Protein AF-A0A3C1C275-F1 (afdb_monomer)

Structure (mmCIF, N/CA/C/O backbone):
data_AF-A0A3C1C275-F1
#
_entry.id   AF-A0A3C1C275-F1
#
loop_
_atom_site.group_PDB
_atom_site.id
_atom_site.type_symbol
_atom_site.label_atom_id
_atom_site.label_alt_id
_atom_site.label_comp_id
_atom_site.label_asym_id
_atom_site.label_entity_id
_atom_site.label_seq_id
_atom_site.pdbx_PDB_ins_code
_atom_site.Cartn_x
_atom_site.Cartn_y
_atom_site.Cartn_z
_atom_site.occupancy
_atom_site.B_iso_or_equiv
_atom_site.auth_seq_id
_atom_site.auth_comp_id
_atom_site.auth_asym_id
_atom_site.auth_atom_id
_atom_site.pdbx_PDB_model_num
ATOM 1 N N . GLU A 1 1 ? -13.618 -13.816 2.530 1.00 83.88 1 GLU A N 1
ATOM 2 C CA . GLU A 1 1 ? -13.354 -12.447 3.017 1.00 83.88 1 GLU A CA 1
ATOM 3 C C . GLU A 1 1 ? -14.632 -11.767 3.497 1.00 83.88 1 GLU A C 1
ATOM 5 O O . GLU A 1 1 ? -14.676 -11.385 4.658 1.00 83.88 1 GLU A O 1
ATOM 10 N N . GLU A 1 2 ? -15.694 -11.748 2.685 1.00 93.25 2 GLU A N 1
ATOM 11 C CA . GLU A 1 2 ? -17.010 -11.159 3.012 1.00 93.25 2 GLU A CA 1
ATOM 12 C C . GLU A 1 2 ? -17.553 -11.465 4.418 1.00 93.25 2 GLU A C 1
ATOM 14 O O . GLU A 1 2 ? -17.943 -10.551 5.140 1.00 93.25 2 GLU A O 1
ATOM 19 N N . CYS A 1 3 ? -17.508 -12.724 4.878 1.00 96.50 3 CYS A N 1
ATOM 20 C CA . CYS A 1 3 ? -17.967 -13.067 6.232 1.00 96.50 3 CYS A CA 1
ATOM 21 C C . CYS A 1 3 ? -17.204 -12.309 7.333 1.00 96.50 3 CYS A C 1
ATOM 23 O O . CYS A 1 3 ? -17.775 -11.962 8.364 1.00 96.50 3 CYS A O 1
ATOM 25 N N . MET A 1 4 ? -15.911 -12.050 7.120 1.00 96.88 4 MET A N 1
ATOM 26 C CA . MET A 1 4 ? -15.081 -11.315 8.072 1.00 96.88 4 MET A CA 1
ATOM 27 C C . MET A 1 4 ? -15.393 -9.820 8.035 1.00 96.88 4 MET A C 1
ATOM 29 O O . MET A 1 4 ? -15.431 -9.201 9.093 1.00 96.88 4 MET A O 1
ATOM 33 N N . LEU A 1 5 ? -15.648 -9.252 6.849 1.00 96.69 5 LEU A N 1
ATOM 34 C CA . LEU A 1 5 ? -16.080 -7.857 6.704 1.00 96.69 5 LEU A CA 1
ATOM 35 C C . LEU A 1 5 ? -17.420 -7.623 7.406 1.00 96.69 5 LEU A C 1
ATOM 37 O O . LEU A 1 5 ? -17.531 -6.690 8.199 1.00 96.69 5 LEU A O 1
ATOM 41 N N . ALA A 1 6 ? -18.388 -8.519 7.200 1.00 97.62 6 ALA A N 1
ATOM 42 C CA . ALA A 1 6 ? -19.684 -8.467 7.868 1.00 97.62 6 ALA A CA 1
ATOM 43 C C . ALA A 1 6 ? -19.551 -8.561 9.399 1.00 97.62 6 ALA A C 1
ATOM 45 O O . ALA A 1 6 ? -20.153 -7.767 10.121 1.00 97.62 6 ALA A O 1
ATOM 46 N N . ALA A 1 7 ? -18.719 -9.478 9.909 1.00 97.94 7 ALA A N 1
ATOM 47 C CA . ALA A 1 7 ? -18.466 -9.603 11.347 1.00 97.94 7 ALA A CA 1
ATOM 48 C C . ALA A 1 7 ? -17.803 -8.343 11.933 1.00 97.94 7 ALA A C 1
ATOM 50 O O . ALA A 1 7 ? -18.244 -7.823 12.957 1.00 97.94 7 ALA A O 1
ATOM 51 N N . ASN A 1 8 ? -16.771 -7.825 11.263 1.00 98.19 8 ASN A N 1
ATOM 52 C CA . ASN A 1 8 ? -16.071 -6.599 11.645 1.00 98.19 8 ASN A CA 1
ATOM 53 C C . ASN A 1 8 ? -17.024 -5.390 11.698 1.00 98.19 8 ASN A C 1
ATOM 55 O O . ASN A 1 8 ? -17.013 -4.630 12.667 1.00 98.19 8 ASN A O 1
ATOM 59 N N . GLN A 1 9 ? -17.876 -5.233 10.681 1.00 98.00 9 GLN A N 1
ATOM 60 C CA . GLN A 1 9 ? -18.871 -4.163 10.616 1.00 98.00 9 GLN A CA 1
ATOM 61 C C . GLN A 1 9 ? -19.919 -4.296 11.729 1.00 98.00 9 GLN A C 1
ATOM 63 O O . GLN A 1 9 ? -20.203 -3.318 12.420 1.00 98.00 9 GLN A O 1
ATOM 68 N N . ALA A 1 10 ? -20.458 -5.499 11.943 1.00 98.00 10 ALA A N 1
ATOM 69 C CA . ALA A 1 10 ? -21.466 -5.747 12.970 1.00 98.00 10 ALA A CA 1
ATOM 70 C C . ALA A 1 10 ? -20.942 -5.425 14.379 1.00 98.00 10 ALA A C 1
ATOM 72 O O . ALA A 1 10 ? -21.627 -4.766 15.165 1.00 98.00 10 ALA A O 1
ATOM 73 N N . VAL A 1 11 ? -19.705 -5.827 14.693 1.00 97.69 11 VAL A N 1
ATOM 74 C CA . VAL A 1 11 ? -19.081 -5.506 15.985 1.00 97.69 11 VAL A CA 1
ATOM 75 C C . VAL A 1 11 ? -18.836 -4.004 16.119 1.00 97.69 11 VAL A C 1
ATOM 77 O O . VAL A 1 11 ? -19.161 -3.435 17.160 1.00 97.69 11 VAL A O 1
ATOM 80 N N . ALA A 1 12 ? -18.333 -3.339 15.074 1.00 97.81 12 ALA A N 1
ATOM 81 C CA . ALA A 1 12 ? -18.117 -1.892 15.097 1.00 97.81 12 ALA A CA 1
ATOM 82 C C . ALA A 1 12 ? -19.420 -1.119 15.363 1.00 97.81 12 ALA A C 1
ATOM 84 O O . ALA A 1 12 ? -19.452 -0.239 16.222 1.00 97.81 12 ALA A O 1
ATOM 85 N N . GLN A 1 13 ? -20.509 -1.489 14.681 1.00 97.50 13 GLN A N 1
ATOM 86 C CA . GLN A 1 13 ? -21.833 -0.899 14.891 1.00 97.50 13 GLN A CA 1
ATOM 87 C C . GLN A 1 13 ? -22.347 -1.140 16.313 1.00 97.50 13 GLN A C 1
ATOM 89 O O . GLN A 1 13 ? -22.885 -0.222 16.931 1.00 97.50 13 GLN A O 1
ATOM 94 N N . LYS A 1 14 ? -22.155 -2.348 16.858 1.00 96.62 14 LYS A N 1
ATOM 95 C CA . LYS A 1 14 ? -22.595 -2.686 18.217 1.00 96.62 14 LYS A CA 1
ATOM 96 C C . LYS A 1 14 ? -21.848 -1.885 19.284 1.00 96.62 14 LYS A C 1
ATOM 98 O O . LYS A 1 14 ? -22.484 -1.340 20.184 1.00 96.62 14 LYS A O 1
ATOM 103 N N . VAL A 1 15 ? -20.524 -1.769 19.168 1.00 95.62 15 VAL A N 1
ATOM 104 C CA . VAL A 1 15 ? -19.701 -0.966 20.090 1.00 95.62 15 VAL A CA 1
ATOM 105 C C . VAL A 1 15 ? -20.078 0.515 20.006 1.00 95.62 15 VAL A C 1
ATOM 107 O O . VAL A 1 15 ? -20.275 1.156 21.040 1.00 95.62 15 VAL A O 1
ATOM 110 N N . PHE A 1 16 ? -20.273 1.036 18.791 1.00 95.62 16 PHE A N 1
ATOM 111 C CA . PHE A 1 16 ? -20.700 2.418 18.575 1.00 95.62 16 PHE A CA 1
ATOM 112 C C . PHE A 1 16 ? -22.082 2.701 19.183 1.00 95.62 16 PHE A C 1
ATOM 114 O O . PHE A 1 16 ? -22.249 3.664 19.934 1.00 95.62 16 PHE A O 1
ATOM 121 N N . ALA A 1 17 ? -23.064 1.828 18.934 1.00 95.69 17 ALA A N 1
ATOM 122 C CA . ALA A 1 17 ? -24.422 1.957 19.464 1.00 95.69 17 ALA A CA 1
ATOM 123 C C . ALA A 1 17 ? -24.471 1.887 20.999 1.00 95.69 17 ALA A C 1
ATOM 125 O O . ALA A 1 17 ? -25.274 2.584 21.622 1.00 95.69 17 ALA A O 1
ATOM 126 N N . ALA A 1 18 ? -23.587 1.096 21.617 1.00 93.94 18 ALA A N 1
ATOM 127 C CA . ALA A 1 18 ? -23.456 1.009 23.069 1.00 93.94 18 ALA A CA 1
ATOM 128 C C . ALA A 1 18 ? -22.871 2.283 23.712 1.00 93.94 18 ALA A C 1
ATOM 130 O O . ALA A 1 18 ? -22.928 2.421 24.933 1.00 93.94 18 ALA A O 1
ATOM 131 N N . ARG A 1 19 ? -22.323 3.219 22.915 1.00 93.06 19 ARG A N 1
ATOM 132 C CA . ARG A 1 19 ? -21.646 4.448 23.378 1.00 93.06 19 ARG A CA 1
ATOM 133 C C . ARG A 1 19 ? -20.511 4.167 24.369 1.00 93.06 19 ARG A C 1
ATOM 135 O O . ARG A 1 19 ? -20.257 4.950 25.283 1.00 93.06 19 ARG A O 1
ATOM 142 N N . ILE A 1 20 ? -19.833 3.039 24.177 1.00 92.38 20 ILE A N 1
ATOM 143 C CA . ILE A 1 20 ? -18.657 2.641 24.949 1.00 92.38 20 ILE A CA 1
ATOM 144 C C . ILE A 1 20 ? -17.400 3.028 24.158 1.00 92.38 20 ILE A C 1
ATOM 146 O O . ILE A 1 20 ? -17.383 2.843 22.938 1.00 92.38 20 ILE A O 1
ATOM 150 N N . PRO A 1 21 ? -16.342 3.549 24.814 1.00 95.38 21 PRO A N 1
ATOM 151 C CA . PRO A 1 21 ? -15.063 3.783 24.154 1.00 95.38 21 PRO A CA 1
ATOM 152 C C . PRO A 1 21 ? -14.557 2.526 23.436 1.00 95.38 21 PRO A C 1
ATOM 154 O O . PRO A 1 21 ? -14.469 1.455 24.037 1.00 95.38 21 PRO A O 1
ATOM 157 N N . GLY A 1 22 ? -14.217 2.661 22.155 1.00 95.75 22 GLY A N 1
ATOM 158 C CA . GLY A 1 22 ? -13.797 1.551 21.307 1.00 95.75 22 GLY A CA 1
ATOM 159 C C . GLY A 1 22 ? -12.780 1.978 20.262 1.00 95.75 22 GLY A C 1
ATOM 160 O O . GLY A 1 22 ? -12.652 3.159 19.959 1.00 95.75 22 GLY A O 1
ATOM 161 N N . ILE A 1 23 ? -12.042 1.002 19.739 1.00 97.50 23 ILE A N 1
ATOM 162 C CA . ILE A 1 23 ? -11.037 1.215 18.700 1.00 97.50 23 ILE A CA 1
ATOM 163 C C . ILE A 1 23 ? -11.648 0.903 17.332 1.00 97.50 23 ILE A C 1
ATOM 165 O O . ILE A 1 23 ? -12.151 -0.198 17.099 1.00 97.50 23 ILE A O 1
ATOM 169 N N . TYR A 1 24 ? -11.612 1.876 16.431 1.00 98.44 24 TYR A N 1
ATOM 170 C CA . TYR A 1 24 ? -12.154 1.776 15.079 1.00 98.44 24 TYR A CA 1
ATOM 171 C C . TYR A 1 24 ? -11.028 1.743 14.059 1.00 98.44 24 TYR A C 1
ATOM 173 O O . TYR A 1 24 ? -9.923 2.217 14.314 1.00 98.44 24 TYR A O 1
ATOM 181 N N . ARG A 1 25 ? -11.309 1.161 12.893 1.00 98.25 25 ARG A N 1
ATOM 182 C CA . ARG A 1 25 ? -10.419 1.194 11.737 1.00 98.25 25 ARG A CA 1
ATOM 183 C C . ARG A 1 25 ? -10.988 2.204 10.755 1.00 98.25 25 ARG A C 1
ATOM 185 O O . ARG A 1 25 ? -12.006 1.935 10.124 1.00 98.25 25 ARG A O 1
ATOM 192 N N . VAL A 1 26 ? -10.330 3.349 10.655 1.00 98.12 26 VAL A N 1
ATOM 193 C CA . VAL A 1 26 ? -10.780 4.496 9.867 1.00 98.12 26 VAL A CA 1
ATOM 194 C C . VAL A 1 26 ? -9.934 4.608 8.611 1.00 98.12 26 VAL A C 1
ATOM 196 O O . VAL A 1 26 ? -8.736 4.333 8.635 1.00 98.12 26 VAL A O 1
ATOM 199 N N . HIS A 1 27 ? -10.560 5.005 7.509 1.00 97.75 27 HIS A N 1
ATOM 200 C CA . HIS A 1 27 ? -9.872 5.326 6.267 1.00 97.75 27 HIS A CA 1
ATOM 201 C C . HIS A 1 27 ? -10.522 6.571 5.684 1.00 97.75 27 HIS A C 1
ATOM 203 O O . HIS A 1 27 ? -11.585 6.488 5.072 1.00 97.75 27 HIS A O 1
ATOM 209 N N . ASP A 1 28 ? -9.871 7.710 5.870 1.00 95.81 28 ASP A N 1
ATOM 210 C CA . ASP A 1 28 ? -10.358 8.984 5.358 1.00 95.81 28 ASP A CA 1
ATOM 211 C C . ASP A 1 28 ? -10.320 9.029 3.821 1.00 95.81 28 ASP A C 1
ATOM 213 O O . ASP A 1 28 ? -9.621 8.251 3.161 1.00 95.81 28 ASP A O 1
ATOM 217 N N . GLU A 1 29 ? -11.054 9.979 3.253 1.00 95.38 29 GLU A N 1
ATOM 218 C CA . GLU A 1 29 ? -10.970 10.302 1.829 1.00 95.38 29 GLU A CA 1
ATOM 219 C C . GLU A 1 29 ? -9.598 10.901 1.478 1.00 95.38 29 GLU A C 1
ATOM 221 O O . GLU A 1 29 ? -8.971 11.544 2.341 1.00 95.38 29 GLU A O 1
ATOM 226 N N . PRO A 1 30 ? -9.121 10.726 0.229 1.00 96.44 30 PRO A N 1
ATOM 227 C CA . PRO A 1 30 ? -7.952 11.444 -0.269 1.00 96.44 30 PRO A CA 1
ATOM 228 C C . PRO A 1 30 ? -8.073 12.954 -0.020 1.00 96.44 30 PRO A C 1
ATOM 230 O O . PRO A 1 30 ? -9.163 13.516 -0.078 1.00 96.44 30 PRO A O 1
ATOM 233 N N . SER A 1 31 ? -6.960 13.625 0.287 1.00 95.94 31 SER A N 1
ATOM 234 C CA . SER A 1 31 ? -6.952 15.092 0.358 1.00 95.94 31 SER A CA 1
ATOM 235 C C . SER A 1 31 ? -7.097 15.715 -1.032 1.00 95.94 31 SER A C 1
ATOM 237 O O . SER A 1 31 ? -6.787 15.065 -2.027 1.00 95.94 31 SER A O 1
ATOM 239 N N . ASP A 1 32 ? -7.451 16.999 -1.106 1.00 95.50 32 ASP A N 1
ATOM 240 C CA . ASP A 1 32 ? -7.576 17.738 -2.375 1.00 95.50 32 ASP A CA 1
ATOM 241 C C . ASP A 1 32 ? -6.327 17.594 -3.264 1.00 95.50 32 ASP A C 1
ATOM 243 O O . ASP A 1 32 ? -6.427 17.287 -4.450 1.00 95.50 32 ASP A O 1
ATOM 247 N N . ASP A 1 33 ? -5.133 17.694 -2.670 1.00 95.06 33 ASP A N 1
ATOM 248 C CA . ASP A 1 33 ? -3.865 17.470 -3.377 1.00 95.06 33 ASP A CA 1
ATOM 249 C C . ASP A 1 33 ? -3.718 16.040 -3.926 1.00 95.06 33 ASP A C 1
ATOM 251 O O . ASP A 1 33 ? -3.129 15.839 -4.988 1.00 95.06 33 ASP A O 1
ATOM 255 N N . GLN A 1 34 ? -4.210 15.030 -3.203 1.00 95.44 34 GLN A N 1
ATOM 256 C CA . GLN A 1 34 ? -4.158 13.634 -3.642 1.00 95.44 34 GLN A CA 1
ATOM 257 C C . GLN A 1 34 ? -5.164 13.381 -4.767 1.00 95.44 34 GLN A C 1
ATOM 259 O O . GLN A 1 34 ? -4.822 12.708 -5.736 1.00 95.44 34 GLN A O 1
ATOM 264 N N . TRP A 1 35 ? -6.364 13.964 -4.683 1.00 96.19 35 TRP A N 1
ATOM 265 C CA . TRP A 1 35 ? -7.345 13.944 -5.768 1.00 96.19 35 TRP A CA 1
ATOM 266 C C . TRP A 1 35 ? -6.803 14.604 -7.037 1.00 96.19 35 TRP A C 1
ATOM 268 O O . TRP A 1 35 ? -6.878 14.012 -8.114 1.00 96.19 35 TRP A O 1
ATOM 278 N N . ALA A 1 36 ? -6.184 15.782 -6.915 1.00 94.19 36 ALA A N 1
ATOM 279 C CA . ALA A 1 36 ? -5.581 16.488 -8.043 1.00 94.19 36 ALA A CA 1
ATOM 280 C C . ALA A 1 36 ? -4.468 15.662 -8.714 1.00 94.19 36 ALA A C 1
ATOM 282 O O . ALA A 1 36 ? -4.492 15.461 -9.928 1.00 94.19 36 ALA A O 1
ATOM 283 N N . ARG A 1 37 ? -3.538 15.104 -7.924 1.00 93.12 37 ARG A N 1
ATOM 284 C CA . ARG A 1 37 ? -2.467 14.229 -8.440 1.00 93.12 37 ARG A CA 1
ATOM 285 C C . ARG A 1 37 ? -3.016 12.981 -9.116 1.00 93.12 37 ARG A C 1
ATOM 287 O O . ARG A 1 37 ? -2.569 12.626 -10.203 1.00 93.12 37 ARG A O 1
ATOM 294 N N . MET A 1 38 ? -4.005 12.338 -8.497 1.00 94.94 38 MET A N 1
ATOM 295 C CA . MET A 1 38 ? -4.663 11.164 -9.062 1.00 94.94 38 MET A CA 1
ATOM 296 C C . MET A 1 38 ? -5.304 11.490 -10.413 1.00 94.94 38 MET A C 1
ATOM 298 O O . MET A 1 38 ? -5.130 10.735 -11.366 1.00 94.94 38 MET A O 1
ATOM 302 N N . ALA A 1 39 ? -6.009 12.619 -10.518 1.00 94.56 39 ALA A N 1
ATOM 303 C CA . ALA A 1 39 ? -6.622 13.066 -11.763 1.00 94.56 39 ALA A CA 1
ATOM 304 C C . ALA A 1 39 ? -5.583 13.318 -12.868 1.00 94.56 39 ALA A C 1
ATOM 306 O O . ALA A 1 39 ? -5.810 12.935 -14.017 1.00 94.56 39 ALA A O 1
ATOM 307 N N . ASP A 1 40 ? -4.440 13.918 -12.533 1.00 93.25 40 ASP A N 1
ATOM 308 C CA . ASP A 1 40 ? -3.363 14.175 -13.490 1.00 93.25 40 ASP A CA 1
ATOM 309 C C . ASP A 1 40 ? -2.680 12.880 -13.964 1.00 93.25 40 ASP A C 1
ATOM 311 O O . ASP A 1 40 ? -2.503 12.689 -15.170 1.00 93.25 40 ASP A O 1
ATOM 315 N N . GLU A 1 41 ? -2.376 11.949 -13.053 1.00 92.88 41 GLU A N 1
ATOM 316 C CA . GLU A 1 41 ? -1.836 10.627 -13.404 1.00 92.88 41 GLU A CA 1
ATOM 317 C C . GLU A 1 41 ? -2.818 9.834 -14.283 1.00 92.88 41 GLU A C 1
ATOM 319 O O . GLU A 1 41 ? -2.439 9.277 -15.314 1.00 92.88 41 GLU A O 1
ATOM 324 N N . LEU A 1 42 ? -4.105 9.818 -13.924 1.00 93.88 42 LEU A N 1
ATOM 325 C CA . LEU A 1 42 ? -5.151 9.157 -14.706 1.00 93.88 42 LEU A CA 1
ATOM 326 C C . LEU A 1 42 ? -5.292 9.775 -16.103 1.00 93.88 42 LEU A C 1
ATOM 328 O O . LEU A 1 42 ? -5.436 9.041 -17.085 1.00 93.88 42 LEU A O 1
ATOM 332 N N . ARG A 1 43 ? -5.183 11.105 -16.221 1.00 92.62 43 ARG A N 1
ATOM 333 C CA . ARG A 1 43 ? -5.184 11.807 -17.513 1.00 92.62 43 ARG A CA 1
ATOM 334 C C . ARG A 1 43 ? -4.012 11.381 -18.384 1.00 92.62 43 ARG A C 1
ATOM 336 O O . ARG A 1 43 ? -4.212 11.130 -19.574 1.00 92.62 43 ARG A O 1
ATOM 343 N N . ALA A 1 44 ? -2.823 11.238 -17.803 1.00 89.94 44 ALA A N 1
ATOM 344 C CA . ALA A 1 44 ? -1.652 10.737 -18.514 1.00 89.94 44 ALA A CA 1
ATOM 345 C C . ALA A 1 44 ? -1.824 9.288 -19.003 1.00 89.94 44 ALA A C 1
ATOM 347 O O . ALA A 1 44 ? -1.333 8.937 -20.078 1.00 89.94 44 ALA A O 1
ATOM 348 N N . LEU A 1 45 ? -2.582 8.476 -18.262 1.00 90.62 45 LEU A N 1
ATOM 349 C CA . LEU A 1 45 ? -2.966 7.111 -18.642 1.00 90.62 45 LEU A CA 1
ATOM 350 C C . LEU A 1 45 ? -4.145 7.057 -19.633 1.00 90.62 45 LEU A C 1
ATOM 352 O O . LEU A 1 45 ? -4.533 5.977 -20.069 1.00 90.62 45 LEU A O 1
ATOM 356 N N . GLY A 1 46 ? -4.700 8.206 -20.033 1.00 88.88 46 GLY A N 1
ATOM 357 C CA . GLY A 1 46 ? -5.759 8.312 -21.041 1.00 88.88 46 GLY A CA 1
ATOM 358 C C . GLY A 1 46 ? -7.180 8.469 -20.488 1.00 88.88 46 GLY A C 1
ATOM 359 O O . GLY A 1 46 ? -8.125 8.571 -21.276 1.00 88.88 46 GLY A O 1
ATOM 360 N N . HIS A 1 47 ? -7.361 8.551 -19.167 1.00 89.44 47 HIS A N 1
ATOM 361 C CA . HIS A 1 47 ? -8.658 8.808 -18.540 1.00 89.44 47 HIS A CA 1
ATOM 362 C C . HIS A 1 47 ? -8.950 10.311 -18.495 1.00 89.44 47 HIS A C 1
ATOM 364 O O . HIS A 1 47 ? -8.349 11.066 -17.740 1.00 89.44 47 HIS A O 1
ATOM 370 N N . ARG A 1 48 ? -9.887 10.767 -19.330 1.00 82.38 48 ARG A N 1
ATOM 371 C CA . ARG A 1 48 ? -10.172 12.205 -19.501 1.00 82.38 48 ARG A CA 1
ATOM 372 C C . ARG A 1 48 ? -10.973 12.826 -18.357 1.00 82.38 48 ARG A C 1
ATOM 374 O O . ARG A 1 48 ? -10.900 14.037 -18.170 1.00 82.38 48 ARG A O 1
ATOM 381 N N . THR A 1 49 ? -11.741 12.017 -17.636 1.00 85.12 49 THR A N 1
ATOM 382 C CA . THR A 1 49 ? -12.590 12.470 -16.532 1.00 85.12 49 THR A CA 1
ATOM 383 C C . THR A 1 49 ? -11.855 12.253 -15.219 1.00 85.12 49 THR A C 1
ATOM 385 O O . THR A 1 49 ? -11.454 11.127 -14.923 1.00 85.12 49 THR A O 1
ATOM 388 N N . ALA A 1 50 ? -11.673 13.333 -14.461 1.00 89.38 50 ALA A N 1
ATOM 389 C CA . ALA A 1 50 ? -11.145 13.263 -13.107 1.00 89.38 50 ALA A CA 1
ATOM 390 C C . ALA A 1 50 ? -12.180 12.581 -12.198 1.00 89.38 50 ALA A C 1
ATOM 392 O O . ALA A 1 50 ? -13.361 12.910 -12.311 1.00 89.38 50 ALA A O 1
ATOM 393 N N . PRO A 1 51 ? -11.777 11.629 -11.345 1.00 92.44 51 PRO A N 1
ATOM 394 C CA . PRO A 1 51 ? -12.683 11.082 -10.349 1.00 92.44 51 PRO A CA 1
ATOM 395 C C . PRO A 1 51 ? -12.910 12.105 -9.232 1.00 92.44 51 PRO A C 1
ATOM 397 O O . PRO A 1 51 ? -11.949 12.709 -8.756 1.00 92.44 51 PRO A O 1
ATOM 400 N N . GLU A 1 52 ? -14.162 12.273 -8.815 1.00 90.75 52 GLU A N 1
ATOM 401 C CA . GLU A 1 52 ? -14.529 13.168 -7.705 1.00 90.75 52 GLU A CA 1
ATOM 402 C C . GLU A 1 52 ? -14.958 12.394 -6.451 1.00 90.75 52 GLU A C 1
ATOM 404 O O . GLU A 1 52 ? -14.867 12.909 -5.339 1.00 90.75 52 GLU A O 1
ATOM 409 N N . ASP A 1 53 ? -15.402 11.146 -6.617 1.00 92.50 53 ASP A N 1
ATOM 410 C CA . ASP A 1 53 ? -15.927 10.318 -5.535 1.00 92.50 53 ASP A CA 1
ATOM 411 C C . ASP A 1 53 ? -15.567 8.825 -5.680 1.00 92.50 53 ASP A C 1
ATOM 413 O O . ASP A 1 53 ? -14.915 8.371 -6.629 1.00 92.50 53 ASP A O 1
ATOM 417 N N . ALA A 1 54 ? -15.999 8.019 -4.707 1.00 92.94 54 ALA A N 1
ATOM 418 C CA . ALA A 1 54 ? -15.788 6.574 -4.717 1.00 92.94 54 ALA A CA 1
ATOM 419 C C . ALA A 1 54 ? -16.503 5.867 -5.887 1.00 92.94 54 ALA A C 1
ATOM 421 O O . ALA A 1 54 ? -16.051 4.815 -6.354 1.00 92.94 54 ALA A O 1
ATOM 422 N N . GLN A 1 55 ? -17.627 6.395 -6.369 1.00 93.75 55 GLN A N 1
ATOM 423 C CA . GLN A 1 55 ? -18.402 5.820 -7.464 1.00 93.75 55 GLN A CA 1
ATOM 424 C C . GLN A 1 55 ? -17.649 5.955 -8.791 1.00 93.75 55 GLN A C 1
ATOM 426 O O . GLN A 1 55 ? -17.592 4.991 -9.564 1.00 93.75 55 GLN A O 1
ATOM 431 N N . ASP A 1 56 ? -17.033 7.107 -9.035 1.00 94.19 56 ASP A N 1
ATOM 432 C CA . ASP A 1 56 ? -16.182 7.359 -10.191 1.00 94.19 56 ASP A CA 1
ATOM 433 C C . ASP A 1 56 ? -14.950 6.459 -10.183 1.00 94.19 56 ASP A C 1
ATOM 435 O O . ASP A 1 56 ? -14.652 5.816 -11.194 1.00 94.19 56 ASP A O 1
ATOM 439 N N . LEU A 1 57 ? -14.292 6.313 -9.029 1.00 94.12 57 LEU A N 1
ATOM 440 C CA . LEU A 1 57 ? -13.173 5.382 -8.867 1.00 94.12 57 LEU A CA 1
ATOM 441 C C . LEU A 1 57 ? -13.567 3.944 -9.214 1.00 94.12 57 LEU A C 1
ATOM 443 O O . LEU A 1 57 ? -12.893 3.279 -10.003 1.00 94.12 57 LEU A O 1
ATOM 447 N N . ASN A 1 58 ? -14.699 3.473 -8.690 1.00 93.44 58 ASN A N 1
ATOM 448 C CA . ASN A 1 58 ? -15.220 2.144 -9.003 1.00 93.44 58 ASN A CA 1
ATOM 449 C C . ASN A 1 58 ? -15.534 1.978 -10.498 1.00 93.44 58 ASN A C 1
ATOM 451 O O . ASN A 1 58 ? -15.310 0.905 -11.067 1.00 93.44 58 ASN A O 1
ATOM 455 N N . ARG A 1 59 ? -16.035 3.029 -11.160 1.00 94.38 59 ARG A N 1
ATOM 456 C CA . ARG A 1 59 ? -16.284 3.026 -12.608 1.00 94.38 59 ARG A CA 1
ATOM 457 C C . ARG A 1 59 ? -14.978 2.901 -13.390 1.00 94.38 59 ARG A C 1
ATOM 459 O O . ARG A 1 59 ? -14.913 2.090 -14.314 1.00 94.38 59 ARG A O 1
ATOM 466 N N . ILE A 1 60 ? -13.943 3.644 -12.997 1.00 94.19 60 ILE A N 1
ATOM 467 C CA . ILE A 1 60 ? -12.610 3.581 -13.608 1.00 94.19 60 ILE A CA 1
ATOM 468 C C . ILE A 1 60 ? -12.031 2.172 -13.468 1.00 94.19 60 ILE A C 1
ATOM 470 O O . ILE A 1 60 ? -11.699 1.567 -14.488 1.00 94.19 60 ILE A O 1
ATOM 474 N N . VAL A 1 61 ? -12.004 1.608 -12.254 1.00 92.94 61 VAL A N 1
ATOM 475 C CA . VAL A 1 61 ? -11.483 0.250 -11.989 1.00 92.94 61 VAL A CA 1
ATOM 476 C C . VAL A 1 61 ? -12.188 -0.798 -12.852 1.00 92.94 61 VAL A C 1
ATOM 478 O O . VAL A 1 61 ? -11.532 -1.623 -13.487 1.00 92.94 61 VAL A O 1
ATOM 481 N N . ARG A 1 62 ? -13.523 -0.742 -12.946 1.00 94.44 62 ARG A N 1
ATOM 482 C CA . ARG A 1 62 ? -14.293 -1.651 -13.811 1.00 94.44 62 ARG A CA 1
ATOM 483 C C . ARG A 1 62 ? -13.967 -1.458 -15.290 1.00 94.44 62 ARG A C 1
ATOM 485 O O . ARG A 1 62 ? -13.903 -2.434 -16.028 1.00 94.44 62 ARG A O 1
ATOM 492 N N . SER A 1 63 ? -13.751 -0.218 -15.728 1.00 93.31 63 SER A N 1
ATOM 493 C CA . SER A 1 63 ? -13.477 0.090 -17.134 1.00 93.31 63 SER A CA 1
ATOM 494 C C . SER A 1 63 ? -12.121 -0.421 -17.623 1.00 93.31 63 SER A C 1
ATOM 496 O O . SER A 1 63 ? -11.966 -0.634 -18.826 1.00 93.31 63 SER A O 1
ATOM 498 N N . VAL A 1 64 ? -11.154 -0.614 -16.721 1.00 93.31 64 VAL A N 1
ATOM 499 C CA . VAL A 1 64 ? -9.798 -1.087 -17.049 1.00 93.31 64 VAL A CA 1
ATOM 500 C C . VAL A 1 64 ? -9.595 -2.573 -16.780 1.00 93.31 64 VAL A C 1
ATOM 502 O O . VAL A 1 64 ? -8.535 -3.103 -17.088 1.00 93.31 64 VAL A O 1
ATOM 505 N N . PHE A 1 65 ? -10.595 -3.264 -16.234 1.00 93.94 65 PHE A N 1
ATOM 506 C CA . PHE A 1 65 ? -10.489 -4.681 -15.909 1.00 93.94 65 PHE A CA 1
ATOM 507 C C . PHE A 1 65 ? -10.150 -5.528 -17.149 1.00 93.94 65 PHE A C 1
ATOM 509 O O . PHE A 1 65 ? -10.827 -5.456 -18.174 1.00 93.94 65 PHE A O 1
ATOM 516 N N . GLY A 1 66 ? -9.087 -6.327 -17.053 1.00 92.25 66 GLY A N 1
ATOM 517 C CA . GLY A 1 66 ? -8.547 -7.163 -18.124 1.00 92.25 66 GLY A CA 1
ATOM 518 C C . GLY A 1 66 ? -7.733 -6.418 -19.186 1.00 92.25 66 GLY A C 1
ATOM 519 O O . GLY A 1 66 ? -7.273 -7.051 -20.135 1.00 92.25 66 GLY A O 1
ATOM 520 N N . LYS A 1 67 ? -7.547 -5.098 -19.063 1.00 91.81 67 LYS A N 1
ATOM 521 C CA . LYS A 1 67 ? -6.803 -4.294 -20.040 1.00 91.81 67 LYS A CA 1
ATOM 522 C C . LYS A 1 67 ? -5.333 -4.113 -19.640 1.00 91.81 67 LYS A C 1
ATOM 524 O O . LYS A 1 67 ? -5.021 -4.170 -18.449 1.00 91.81 67 LYS A O 1
ATOM 529 N N . PRO A 1 68 ? -4.421 -3.851 -20.597 1.00 86.69 68 PRO A N 1
ATOM 530 C CA . PRO A 1 68 ? -3.000 -3.634 -20.304 1.00 86.69 68 PRO A CA 1
ATOM 531 C C . PRO A 1 68 ? -2.735 -2.536 -19.262 1.00 86.69 68 PRO A C 1
ATOM 533 O O . PRO A 1 68 ? -1.833 -2.662 -18.439 1.00 86.69 68 PRO A O 1
ATOM 536 N N . GLU A 1 69 ? -3.545 -1.478 -19.257 1.00 88.06 69 GLU A N 1
ATOM 537 C CA . GLU A 1 69 ? -3.429 -0.346 -18.338 1.00 88.06 69 GLU A CA 1
ATOM 538 C C . GLU A 1 69 ? -3.944 -0.627 -16.915 1.00 88.06 69 GLU A C 1
ATOM 540 O O . GLU A 1 69 ? -3.694 0.181 -16.018 1.00 88.06 69 GLU A O 1
ATOM 545 N N . GLN A 1 70 ? -4.621 -1.763 -16.674 1.00 91.94 70 GLN A N 1
ATOM 546 C CA . GLN A 1 70 ? -5.233 -2.089 -15.378 1.00 91.94 70 GLN A CA 1
ATOM 547 C C . GLN A 1 70 ? -4.249 -1.925 -14.223 1.00 91.94 70 GLN A C 1
ATOM 549 O O . GLN A 1 70 ? -4.593 -1.349 -13.189 1.00 91.94 70 GLN A O 1
ATOM 554 N N . TYR A 1 71 ? -3.036 -2.452 -14.398 1.00 91.31 71 TYR A N 1
ATOM 555 C CA . TYR A 1 71 ? -2.014 -2.446 -13.362 1.00 91.31 71 TYR A CA 1
ATOM 556 C C . TYR A 1 71 ? -1.642 -1.021 -12.957 1.00 91.31 71 TYR A C 1
ATOM 558 O O . TYR A 1 71 ? -1.728 -0.665 -11.782 1.00 91.31 71 TYR A O 1
ATOM 566 N N . MET A 1 72 ? -1.293 -0.191 -13.941 1.00 91.94 72 MET A N 1
ATOM 567 C CA . MET A 1 72 ? -0.837 1.171 -13.689 1.00 91.94 72 MET A CA 1
ATOM 568 C C . MET A 1 72 ? -1.961 2.045 -13.129 1.00 91.94 72 MET A C 1
ATOM 570 O O . MET A 1 72 ? -1.735 2.781 -12.175 1.00 91.94 72 MET A O 1
ATOM 574 N N . VAL A 1 73 ? -3.184 1.906 -13.648 1.00 94.00 73 VAL A N 1
ATOM 575 C CA . VAL A 1 73 ? -4.354 2.628 -13.126 1.00 94.00 73 VAL A CA 1
ATOM 576 C C . VAL A 1 73 ? -4.619 2.238 -11.675 1.00 94.00 73 VAL A C 1
ATOM 578 O O . VAL A 1 73 ? -4.728 3.112 -10.821 1.00 94.00 73 VAL A O 1
ATOM 581 N N . THR A 1 74 ? -4.640 0.940 -11.359 1.00 93.38 74 THR A N 1
ATOM 582 C CA . THR A 1 74 ? -4.839 0.459 -9.979 1.00 93.38 74 THR A CA 1
ATOM 583 C C . THR A 1 74 ? -3.756 0.999 -9.045 1.00 93.38 74 THR A C 1
ATOM 585 O O . THR A 1 74 ? -4.052 1.459 -7.944 1.00 93.38 74 THR A O 1
ATOM 588 N N . LEU A 1 75 ? -2.502 0.993 -9.495 1.00 92.62 75 LEU A N 1
ATOM 589 C CA . LEU A 1 75 ? -1.367 1.501 -8.737 1.00 92.62 75 LEU A CA 1
ATOM 590 C C . LEU A 1 75 ? -1.472 3.011 -8.472 1.00 92.62 75 LEU A C 1
ATOM 592 O O . LEU A 1 75 ? -1.234 3.440 -7.343 1.00 92.62 75 LEU A O 1
ATOM 596 N N . THR A 1 76 ? -1.875 3.800 -9.471 1.00 93.75 76 THR A N 1
ATOM 597 C CA . THR A 1 76 ? -2.164 5.238 -9.337 1.00 93.75 76 THR A CA 1
ATOM 598 C C . THR A 1 76 ? -3.264 5.496 -8.312 1.00 93.75 76 THR A C 1
ATOM 600 O O . THR A 1 76 ? -3.094 6.358 -7.447 1.00 93.75 76 THR A O 1
ATOM 603 N N . LEU A 1 77 ? -4.361 4.728 -8.350 1.00 94.25 77 LEU A N 1
ATOM 604 C CA . LEU A 1 77 ? -5.437 4.871 -7.369 1.00 94.25 77 LEU A CA 1
ATOM 605 C C . LEU A 1 77 ? -4.920 4.592 -5.955 1.00 94.25 77 LEU A C 1
ATOM 607 O O . LEU A 1 77 ? -5.061 5.435 -5.077 1.00 94.25 77 LEU A O 1
ATOM 611 N N . LEU A 1 78 ? -4.263 3.447 -5.744 1.00 93.25 78 LEU A N 1
ATOM 612 C CA . LEU A 1 78 ? -3.784 3.026 -4.424 1.00 93.25 78 LEU A CA 1
ATOM 613 C C . LEU A 1 78 ? -2.750 3.989 -3.824 1.00 93.25 78 LEU A C 1
ATOM 615 O O . LEU A 1 78 ? -2.797 4.261 -2.628 1.00 93.25 78 LEU A O 1
ATOM 619 N N . ARG A 1 79 ? -1.830 4.525 -4.636 1.00 92.50 79 ARG A N 1
ATOM 620 C CA . ARG A 1 79 ? -0.801 5.479 -4.180 1.00 92.50 79 ARG A CA 1
ATOM 621 C C . ARG A 1 79 ? -1.377 6.822 -3.739 1.00 92.50 79 ARG A C 1
ATOM 623 O O . ARG A 1 79 ? -0.772 7.490 -2.904 1.00 92.50 79 ARG A O 1
ATOM 630 N N . ASN A 1 80 ? -2.523 7.205 -4.296 1.00 94.75 80 ASN A N 1
ATOM 631 C CA . ASN A 1 80 ? -3.200 8.456 -3.977 1.00 94.75 80 ASN A CA 1
ATOM 632 C C . ASN A 1 80 ? -4.325 8.280 -2.937 1.00 94.75 80 ASN A C 1
ATOM 634 O O . ASN A 1 80 ? -4.987 9.252 -2.589 1.00 94.75 80 ASN A O 1
ATOM 638 N N . MET A 1 81 ? -4.515 7.079 -2.378 1.00 94.75 81 MET A N 1
ATOM 639 C CA . MET A 1 81 ? -5.371 6.878 -1.205 1.00 94.75 81 MET A CA 1
ATOM 640 C C . MET A 1 81 ? -4.658 7.268 0.087 1.00 94.75 81 MET A C 1
ATOM 642 O O . MET A 1 81 ? -3.430 7.224 0.198 1.00 94.75 81 MET A O 1
ATOM 646 N N . LYS A 1 82 ? -5.440 7.607 1.113 1.00 94.88 82 LYS A N 1
ATOM 647 C CA . LYS A 1 82 ? -4.915 7.682 2.475 1.00 94.88 82 LYS A CA 1
ATOM 648 C C . LYS A 1 82 ? -4.663 6.292 3.037 1.00 94.88 82 LYS A C 1
ATOM 650 O O . LYS A 1 82 ? -5.265 5.300 2.645 1.00 94.88 82 LYS A O 1
ATOM 655 N N . ARG A 1 83 ? -3.759 6.225 4.007 1.00 94.44 83 ARG A N 1
ATOM 656 C CA . ARG A 1 83 ? -3.550 5.013 4.790 1.00 94.44 83 ARG A CA 1
ATOM 657 C C . ARG A 1 83 ? -4.617 4.938 5.879 1.00 94.44 83 ARG A C 1
ATOM 659 O O . ARG A 1 83 ? -4.843 5.922 6.573 1.00 94.44 83 ARG A O 1
ATOM 666 N N . ALA A 1 84 ? -5.220 3.767 6.058 1.00 96.75 84 ALA A N 1
ATOM 667 C CA . ALA A 1 84 ? -6.129 3.537 7.174 1.00 96.75 84 ALA A CA 1
ATOM 668 C C . ALA A 1 84 ? -5.378 3.516 8.520 1.00 96.75 84 ALA A C 1
ATOM 670 O O . ALA A 1 84 ? -4.269 2.980 8.602 1.00 96.75 84 ALA A O 1
ATOM 671 N N . THR A 1 85 ? -5.999 4.047 9.570 1.00 97.62 85 THR A N 1
ATOM 672 C CA . THR A 1 85 ? -5.447 4.136 10.933 1.00 97.62 85 THR A CA 1
ATOM 673 C C . THR A 1 85 ? -6.414 3.555 11.956 1.00 97.62 85 THR A C 1
ATOM 675 O O . THR A 1 85 ? -7.603 3.355 11.687 1.00 97.62 85 THR A O 1
ATOM 678 N N . TYR A 1 86 ? -5.892 3.204 13.130 1.00 98.44 86 TYR A N 1
ATOM 679 C CA . TYR A 1 86 ? -6.733 2.960 14.293 1.00 98.44 86 TYR A CA 1
ATOM 680 C C . TYR A 1 86 ? -7.034 4.277 14.995 1.00 98.44 86 TYR A C 1
ATOM 682 O O . TYR A 1 86 ? -6.125 5.060 15.254 1.00 98.44 86 TYR A O 1
ATOM 690 N N . GLU A 1 87 ? -8.299 4.482 15.344 1.00 98.12 87 GLU A N 1
ATOM 691 C CA . GLU A 1 87 ? -8.802 5.721 15.938 1.00 98.12 87 GLU A CA 1
ATOM 692 C C . GLU A 1 87 ? -9.758 5.403 17.094 1.00 98.12 87 GLU A C 1
ATOM 694 O O . GLU A 1 87 ? -10.433 4.370 17.092 1.00 98.12 87 GLU A O 1
ATOM 699 N N . ALA A 1 88 ? -9.831 6.292 18.086 1.00 97.31 88 ALA A N 1
ATOM 700 C CA . ALA A 1 88 ? -10.808 6.193 19.177 1.00 97.31 88 ALA A CA 1
ATOM 701 C C . ALA A 1 88 ? -12.213 6.657 18.752 1.00 97.31 88 ALA A C 1
ATOM 703 O O . ALA A 1 88 ? -13.222 6.261 19.336 1.00 97.31 88 ALA A O 1
ATOM 704 N N . GLU A 1 89 ? -12.273 7.512 17.733 1.00 96.12 89 GLU A N 1
ATOM 705 C CA . GLU A 1 89 ? -13.509 8.019 17.160 1.00 96.12 89 GLU A CA 1
ATOM 706 C C . GLU A 1 89 ? -13.901 7.193 15.934 1.00 96.12 89 GLU A C 1
ATOM 708 O O . GLU A 1 89 ? -13.072 6.866 15.083 1.00 96.12 89 GLU A O 1
ATOM 713 N N . SER A 1 90 ? -15.188 6.865 15.836 1.00 96.19 90 SER A N 1
ATOM 714 C CA . SER A 1 90 ? -15.716 6.176 14.666 1.00 96.19 90 SER A CA 1
ATOM 715 C C . SER A 1 90 ? -15.930 7.168 13.529 1.00 96.19 90 SER A C 1
ATOM 717 O O . SER A 1 90 ? -16.747 8.081 13.644 1.00 96.19 90 SER A O 1
ATOM 719 N N . ARG A 1 91 ? -15.217 6.957 12.424 1.00 96.06 91 ARG A N 1
ATOM 720 C CA . ARG A 1 91 ? -15.378 7.684 11.162 1.00 96.06 91 ARG A CA 1
ATOM 721 C C . ARG A 1 91 ? -15.512 6.689 10.001 1.00 96.06 91 ARG A C 1
ATOM 723 O O . ARG A 1 91 ? -15.127 5.525 10.164 1.00 96.06 91 ARG A O 1
ATOM 730 N N . PRO A 1 92 ? -16.047 7.119 8.843 1.00 96.25 92 PRO A N 1
ATOM 731 C CA . PRO A 1 92 ? -16.198 6.246 7.688 1.00 96.25 92 PRO A CA 1
ATOM 732 C C . PRO A 1 92 ? -14.879 5.613 7.232 1.00 96.25 92 PRO A C 1
ATOM 734 O O . PRO A 1 92 ? -13.796 6.182 7.366 1.00 96.25 92 PRO A O 1
ATOM 737 N N . HIS A 1 93 ? -14.985 4.424 6.649 1.00 97.81 93 HIS A N 1
ATOM 738 C CA . HIS A 1 93 ? -13.888 3.748 5.976 1.00 97.81 93 HIS A CA 1
ATOM 739 C C . HIS A 1 93 ? -14.087 3.851 4.461 1.00 97.81 93 HIS A C 1
ATOM 741 O O . HIS A 1 93 ? -14.705 2.974 3.854 1.00 97.81 93 HIS A O 1
ATOM 747 N N . PHE A 1 94 ? -13.541 4.901 3.844 1.00 96.38 94 PHE A N 1
ATOM 748 C CA . PHE A 1 94 ? -13.729 5.245 2.430 1.00 96.38 94 PHE A CA 1
ATOM 749 C C . PHE A 1 94 ? -13.475 4.063 1.487 1.00 96.38 94 PHE A C 1
ATOM 751 O O . PHE A 1 94 ? -14.350 3.705 0.706 1.00 96.38 94 PHE A O 1
ATOM 758 N N . GLY A 1 95 ? -12.343 3.363 1.636 1.00 93.75 95 GLY A N 1
ATOM 759 C CA . GLY A 1 95 ? -12.006 2.225 0.768 1.00 93.75 95 GLY A CA 1
ATOM 760 C C . GLY A 1 95 ? -12.955 1.017 0.856 1.00 93.75 95 GLY A C 1
ATOM 761 O O . GLY A 1 95 ? -12.927 0.169 -0.027 1.00 93.75 95 GLY A O 1
ATOM 762 N N . LEU A 1 96 ? -13.788 0.930 1.902 1.00 94.50 96 LEU A N 1
ATOM 763 C CA . LEU A 1 96 ? -14.774 -0.147 2.088 1.00 94.50 96 LEU A CA 1
ATOM 764 C C . LEU A 1 96 ? -16.223 0.343 1.947 1.00 94.50 96 LEU A C 1
ATOM 766 O O . LEU A 1 96 ? -17.137 -0.473 1.910 1.00 94.50 96 LEU A O 1
ATOM 770 N N . GLY A 1 97 ? -16.458 1.658 1.911 1.00 94.81 97 GLY A N 1
ATOM 771 C CA . GLY A 1 97 ? -17.806 2.231 1.910 1.00 94.81 97 GLY A CA 1
ATOM 772 C C . GLY A 1 97 ? -18.605 1.970 3.196 1.00 94.81 97 GLY A C 1
ATOM 773 O O . GLY A 1 97 ? -19.834 2.007 3.170 1.00 94.81 97 GLY A O 1
ATOM 774 N N . PHE A 1 98 ? -17.944 1.685 4.324 1.00 96.62 98 PHE A N 1
ATOM 775 C CA . PHE A 1 98 ? -18.611 1.438 5.608 1.00 96.62 98 PHE A CA 1
ATOM 776 C C . PHE A 1 98 ? -18.606 2.679 6.501 1.00 96.62 98 PHE A C 1
ATOM 778 O O . PHE A 1 98 ? -17.588 3.350 6.630 1.00 96.62 98 PHE A O 1
ATOM 785 N N . THR A 1 99 ? -19.727 2.951 7.174 1.00 96.19 99 THR A N 1
ATOM 786 C CA . THR A 1 99 ? -19.851 4.061 8.137 1.00 96.19 99 THR A CA 1
ATOM 787 C C . THR A 1 99 ? -19.125 3.785 9.451 1.00 96.19 99 THR A C 1
ATOM 789 O O . THR A 1 99 ? -18.469 4.669 9.989 1.00 96.19 99 THR A O 1
ATOM 792 N N . HIS A 1 100 ? -19.217 2.546 9.940 1.00 97.38 100 HIS A N 1
ATOM 793 C CA . HIS A 1 100 ? -18.533 2.065 11.135 1.00 97.38 100 HIS A CA 1
ATOM 794 C C . HIS A 1 100 ? -17.797 0.776 10.798 1.00 97.38 100 HIS A C 1
ATOM 796 O O . HIS A 1 100 ? -18.408 -0.197 10.350 1.00 97.38 100 HIS A O 1
ATOM 802 N N . TYR A 1 101 ? -16.488 0.762 11.028 1.00 98.44 101 TYR A N 1
ATOM 803 C CA . TYR A 1 101 ? -15.656 -0.404 10.781 1.00 98.44 101 TYR A CA 1
ATOM 804 C C . TYR A 1 101 ? -14.567 -0.530 11.847 1.00 98.44 101 TYR A C 1
ATOM 806 O O . TYR A 1 101 ? -14.025 0.462 12.332 1.00 98.44 101 TYR A O 1
ATOM 814 N N . ALA A 1 102 ? -14.263 -1.763 12.237 1.00 98.12 102 ALA A N 1
ATOM 815 C CA . ALA A 1 102 ? -13.227 -2.086 13.206 1.00 98.12 102 ALA A CA 1
ATOM 816 C C . ALA A 1 102 ? -12.698 -3.496 12.933 1.00 98.12 102 ALA A C 1
ATOM 818 O O . ALA A 1 102 ? -13.422 -4.355 12.437 1.00 98.12 102 ALA A O 1
ATOM 819 N N . HIS A 1 103 ? -11.436 -3.756 13.260 1.00 98.44 103 HIS A N 1
ATOM 820 C CA . HIS A 1 103 ? -10.895 -5.108 13.170 1.00 98.44 103 HIS A CA 1
ATOM 821 C C . HIS A 1 103 ? -11.304 -5.939 14.391 1.00 98.44 103 HIS A C 1
ATOM 823 O O . HIS A 1 103 ? -11.091 -5.521 15.526 1.00 98.44 103 HIS A O 1
ATOM 829 N N . PHE A 1 104 ? -11.864 -7.126 14.151 1.00 98.25 104 PHE A N 1
ATOM 830 C CA . PHE A 1 104 ? -12.314 -8.042 15.203 1.00 98.25 104 PHE A CA 1
ATOM 831 C C . PHE A 1 104 ? -11.854 -9.497 15.002 1.00 98.25 104 PHE A C 1
ATOM 833 O O . PHE A 1 104 ? -11.698 -10.261 15.955 1.00 98.25 104 PHE A O 1
ATOM 840 N N . THR A 1 105 ? -11.645 -9.912 13.756 1.00 98.19 105 THR A N 1
ATOM 841 C CA . THR A 1 105 ? -11.517 -11.324 13.366 1.00 98.19 105 THR A CA 1
ATOM 842 C C . THR A 1 105 ? -10.104 -11.911 13.472 1.00 98.19 105 THR A C 1
ATOM 844 O O . THR A 1 105 ? -9.853 -13.008 12.980 1.00 98.19 105 THR A O 1
ATOM 847 N N . SER A 1 106 ? -9.129 -11.215 14.062 1.00 97.94 106 SER A N 1
ATOM 848 C CA . SER A 1 106 ? -7.745 -11.712 14.187 1.00 97.94 106 SER A CA 1
ATOM 849 C C . SER A 1 106 ? -7.039 -11.323 15.503 1.00 97.94 106 SER A C 1
ATOM 851 O O . SER A 1 106 ? -5.910 -10.823 15.454 1.00 97.94 106 SER A O 1
ATOM 853 N N . PRO A 1 107 ? -7.618 -11.614 16.686 1.00 97.88 107 PRO A N 1
ATOM 854 C CA . PRO A 1 107 ? -7.038 -11.242 17.987 1.00 97.88 107 PRO A CA 1
ATOM 855 C C . PRO A 1 107 ? -5.682 -11.889 18.293 1.00 97.88 107 PRO A C 1
ATOM 857 O O . PRO A 1 107 ? -4.923 -11.357 19.094 1.00 97.88 107 PRO A O 1
ATOM 860 N N . ILE A 1 108 ? -5.333 -13.000 17.633 1.00 98.31 108 ILE A N 1
ATOM 861 C CA . ILE A 1 108 ? -4.040 -13.685 17.819 1.00 98.31 108 ILE A CA 1
ATOM 862 C C . ILE A 1 108 ? -2.859 -12.829 17.331 1.00 98.31 108 ILE A C 1
ATOM 864 O O . ILE A 1 108 ? -1.761 -12.930 17.866 1.00 98.31 108 ILE A O 1
ATOM 868 N N . ARG A 1 109 ? -3.070 -11.991 16.309 1.00 97.31 109 ARG A N 1
ATOM 869 C CA . ARG A 1 109 ? -1.993 -11.258 15.613 1.00 97.31 109 ARG A CA 1
ATOM 870 C C . ARG A 1 109 ? -2.206 -9.745 15.544 1.00 97.31 109 ARG A C 1
ATOM 872 O O . ARG A 1 109 ? -1.386 -9.045 14.962 1.00 97.31 109 ARG A O 1
ATOM 879 N N . ARG A 1 110 ? -3.315 -9.237 16.085 1.00 97.81 110 ARG A N 1
ATOM 880 C CA . ARG A 1 110 ? -3.641 -7.808 16.134 1.00 97.81 110 ARG A CA 1
ATOM 881 C C . ARG A 1 110 ? -4.192 -7.461 17.511 1.00 97.81 110 ARG A C 1
ATOM 883 O O . ARG A 1 110 ? -5.234 -7.966 17.920 1.00 97.81 110 ARG A O 1
ATOM 890 N N . TYR A 1 111 ? -3.495 -6.573 18.214 1.00 98.19 111 TYR A N 1
ATOM 891 C CA . TYR A 1 111 ? -3.920 -6.116 19.536 1.00 98.19 111 TYR A CA 1
ATOM 892 C C . TYR A 1 111 ? -5.247 -5.323 19.532 1.00 98.19 111 TYR A C 1
ATOM 894 O O . TYR A 1 111 ? -6.035 -5.530 20.455 1.00 98.19 111 TYR A O 1
ATOM 902 N N . PRO A 1 112 ? -5.570 -4.499 18.508 1.00 98.31 112 PRO A N 1
ATOM 903 C CA . PRO A 1 112 ? -6.874 -3.833 18.406 1.00 98.31 112 PRO A CA 1
ATOM 904 C C . PRO A 1 112 ? -8.060 -4.797 18.453 1.00 98.31 112 PRO A C 1
ATOM 906 O O . PRO A 1 112 ? -9.020 -4.549 19.178 1.00 98.31 112 PRO A O 1
ATOM 909 N N . ASP A 1 113 ? -7.968 -5.935 17.761 1.00 98.44 113 ASP A N 1
ATOM 910 C CA . ASP A 1 113 ? -8.994 -6.974 17.807 1.00 98.44 113 ASP A CA 1
ATOM 911 C C . ASP A 1 113 ? -9.163 -7.504 19.239 1.00 98.44 113 ASP A C 1
ATOM 913 O O . ASP A 1 113 ? -10.283 -7.599 19.729 1.00 98.44 113 ASP A O 1
ATOM 917 N N . LEU A 1 114 ? -8.072 -7.784 19.962 1.00 98.19 114 LEU A N 1
ATOM 918 C CA . LEU A 1 114 ? -8.143 -8.258 21.351 1.00 98.19 114 LEU A CA 1
ATOM 919 C C . LEU A 1 114 ? -8.801 -7.232 22.291 1.00 98.19 114 LEU A C 1
ATOM 921 O O . LEU A 1 114 ? -9.580 -7.605 23.172 1.00 98.19 114 LEU A O 1
ATOM 925 N N . VAL A 1 115 ? -8.506 -5.944 22.104 1.00 97.88 115 VAL A N 1
ATOM 926 C CA . VAL A 1 115 ? -9.168 -4.844 22.823 1.00 97.88 115 VAL A CA 1
ATOM 927 C C . VAL A 1 115 ? -10.670 -4.861 22.537 1.00 97.88 115 VAL A C 1
ATOM 929 O O . VAL A 1 115 ? -11.473 -4.818 23.470 1.00 97.88 115 VAL A O 1
ATOM 932 N N . LEU A 1 116 ? -11.056 -5.004 21.268 1.00 97.38 116 LEU A N 1
ATOM 933 C CA . LEU A 1 116 ? -12.454 -5.029 20.852 1.00 97.38 116 LEU A CA 1
ATOM 934 C C . LEU A 1 116 ? -13.203 -6.268 21.370 1.00 97.38 116 LEU A C 1
ATOM 936 O O . LEU A 1 116 ? -14.352 -6.148 21.785 1.00 97.38 116 LEU A O 1
ATOM 940 N N . HIS A 1 117 ? -12.546 -7.433 21.444 1.00 97.94 117 HIS A N 1
ATOM 941 C CA . HIS A 1 117 ? -13.081 -8.639 22.097 1.00 97.94 117 HIS A CA 1
ATOM 942 C C . HIS A 1 117 ? -13.408 -8.384 23.573 1.00 97.94 117 HIS A C 1
ATOM 944 O O . HIS A 1 117 ? -14.504 -8.709 24.024 1.00 97.94 117 HIS A O 1
ATOM 950 N N . ARG A 1 118 ? -12.495 -7.755 24.327 1.00 97.06 118 ARG A N 1
ATOM 951 C CA . ARG A 1 118 ? -12.711 -7.426 25.752 1.00 97.06 118 ARG A CA 1
ATOM 952 C C . ARG A 1 118 ? -13.870 -6.448 25.952 1.00 97.06 118 ARG A C 1
ATOM 954 O O . ARG A 1 118 ? -14.650 -6.613 26.889 1.00 97.06 118 ARG A O 1
ATOM 961 N N . ILE A 1 119 ? -13.988 -5.451 25.074 1.00 96.50 119 ILE A N 1
ATOM 962 C CA . ILE A 1 119 ? -15.103 -4.495 25.082 1.00 96.50 119 ILE A CA 1
ATOM 963 C C . ILE A 1 119 ? -16.420 -5.213 24.785 1.00 96.50 119 ILE A C 1
ATOM 965 O O . ILE A 1 119 ? -17.386 -5.038 25.526 1.00 96.50 119 ILE A O 1
ATOM 969 N N . LEU A 1 120 ? -16.451 -6.047 23.742 1.00 96.00 120 LEU A N 1
ATOM 970 C CA . LEU A 1 120 ? -17.652 -6.767 23.330 1.00 96.00 120 LEU A CA 1
ATOM 971 C C . LEU A 1 120 ? -18.160 -7.695 24.437 1.00 96.00 120 LEU A C 1
ATOM 973 O O . LEU A 1 120 ? -19.343 -7.651 24.748 1.00 96.00 120 LEU A O 1
ATOM 977 N N . VAL A 1 121 ? -17.278 -8.457 25.094 1.00 96.06 121 VAL A N 1
ATOM 978 C CA . VAL A 1 121 ? -17.655 -9.295 26.249 1.00 96.06 121 VAL A CA 1
ATOM 979 C C . VAL A 1 121 ? -18.312 -8.459 27.352 1.00 96.06 121 VAL A C 1
ATOM 981 O O . VAL A 1 121 ? -19.351 -8.844 27.879 1.00 96.06 121 VAL A O 1
ATOM 984 N N . GLY A 1 122 ? -17.758 -7.284 27.670 1.00 94.94 122 GLY A N 1
ATOM 985 C CA . GLY A 1 122 ? -18.364 -6.372 28.643 1.00 94.94 122 GLY A CA 1
ATOM 986 C C . GLY A 1 122 ? -19.765 -5.897 28.240 1.00 94.94 122 GLY A C 1
ATOM 987 O O . GLY A 1 122 ? -20.644 -5.818 29.097 1.00 94.94 122 GLY A O 1
ATOM 988 N N . ILE A 1 123 ? -19.982 -5.629 26.947 1.00 94.31 123 ILE A N 1
ATOM 989 C CA . ILE A 1 123 ? -21.295 -5.260 26.395 1.00 94.31 123 ILE A CA 1
ATOM 990 C C . ILE A 1 123 ? -22.288 -6.420 26.521 1.00 94.31 123 ILE A C 1
ATOM 992 O O . ILE A 1 123 ? -23.400 -6.199 26.997 1.00 94.31 123 ILE A O 1
ATOM 996 N N . GLU A 1 124 ? -21.908 -7.640 26.123 1.00 94.94 124 GLU A N 1
ATOM 997 C CA . GLU A 1 124 ? -22.806 -8.808 26.180 1.00 94.94 124 GLU A CA 1
ATOM 998 C C . GLU A 1 124 ? -23.190 -9.183 27.616 1.00 94.94 124 GLU A C 1
ATOM 1000 O O . GLU A 1 124 ? -24.310 -9.615 27.870 1.00 94.94 124 GLU A O 1
ATOM 1005 N N . GLU A 1 125 ? -22.288 -8.976 28.576 1.00 94.81 125 GLU A N 1
ATOM 1006 C CA . GLU A 1 125 ? -22.570 -9.177 30.000 1.00 94.81 125 GLU A CA 1
ATOM 1007 C C . GLU A 1 125 ? -23.360 -8.018 30.641 1.00 94.81 125 GLU A C 1
ATOM 1009 O O . GLU A 1 125 ? -23.660 -8.052 31.835 1.00 94.81 125 GLU A O 1
ATOM 1014 N N . GLY A 1 126 ? -23.688 -6.965 29.883 1.00 91.06 126 GLY A N 1
ATOM 1015 C CA . GLY A 1 126 ? -24.449 -5.814 30.375 1.00 91.06 126 GLY A CA 1
ATOM 1016 C C . GLY A 1 126 ? -23.671 -4.901 31.330 1.00 91.06 126 GLY A C 1
ATOM 1017 O O . GLY A 1 126 ? -24.277 -4.144 32.097 1.00 91.06 126 GLY A O 1
ATOM 1018 N N . ARG A 1 127 ? -22.331 -4.945 31.312 1.00 89.56 127 ARG A N 1
ATOM 1019 C CA . ARG A 1 127 ? -21.498 -4.086 32.164 1.00 89.56 127 ARG A CA 1
ATOM 1020 C C . ARG A 1 127 ? -21.598 -2.636 31.694 1.00 89.56 127 ARG A C 1
ATOM 1022 O O . ARG A 1 127 ? -21.358 -2.320 30.533 1.00 89.56 127 ARG A O 1
ATOM 1029 N N . ARG A 1 128 ? -21.906 -1.730 32.625 1.00 77.00 128 ARG A N 1
ATOM 1030 C CA . ARG A 1 128 ? -21.955 -0.280 32.356 1.00 77.00 128 ARG A CA 1
ATOM 1031 C C . ARG A 1 128 ? -20.585 0.388 32.400 1.00 77.00 128 ARG A C 1
ATOM 1033 O O . ARG A 1 128 ? -20.385 1.412 31.756 1.00 77.00 128 ARG A O 1
ATOM 1040 N N . THR A 1 129 ? -19.657 -0.172 33.171 1.00 83.38 129 THR A N 1
ATOM 1041 C CA . THR A 1 129 ? -18.291 0.343 33.260 1.00 83.38 129 THR A CA 1
ATOM 1042 C C . THR A 1 129 ? -17.492 -0.162 32.062 1.00 83.38 129 THR A C 1
ATOM 1044 O O . THR A 1 129 ? -17.423 -1.380 31.862 1.00 83.38 129 THR A O 1
ATOM 1047 N N . PRO A 1 130 ? -16.888 0.733 31.266 1.00 85.81 130 PRO A N 1
ATOM 1048 C CA . PRO A 1 130 ? -16.129 0.325 30.099 1.00 85.81 130 PRO A CA 1
ATOM 1049 C C . PRO A 1 130 ? -14.846 -0.400 30.524 1.00 85.81 130 PRO A C 1
ATOM 1051 O O . PRO A 1 130 ? -14.231 -0.058 31.533 1.00 85.81 130 PRO A O 1
ATOM 1054 N N . ALA A 1 131 ? -14.428 -1.398 29.740 1.00 89.56 131 ALA A N 1
ATOM 1055 C CA . ALA A 1 131 ? -13.181 -2.131 29.983 1.00 89.56 131 ALA A CA 1
ATOM 1056 C C . ALA A 1 131 ? -11.932 -1.236 29.860 1.00 89.56 131 ALA A C 1
ATOM 1058 O O . ALA A 1 131 ? -10.894 -1.546 30.436 1.00 89.56 131 ALA A O 1
ATOM 1059 N N . TYR A 1 132 ? -12.059 -0.141 29.109 1.00 95.62 132 TYR A N 1
ATOM 1060 C CA . TYR A 1 132 ? -11.036 0.870 28.885 1.00 95.62 132 TYR A CA 1
ATOM 1061 C C . TYR A 1 132 ? -11.677 2.254 28.942 1.00 95.62 132 TYR A C 1
ATOM 1063 O O . TYR A 1 132 ? -12.764 2.472 28.404 1.00 95.62 132 TYR A O 1
ATOM 1071 N N . SER A 1 133 ? -10.999 3.209 29.562 1.00 96.25 133 SER A N 1
ATOM 1072 C CA . SER A 1 133 ? -11.361 4.622 29.472 1.00 96.25 133 SER A CA 1
ATOM 1073 C C . SER A 1 133 ? -11.106 5.174 28.063 1.00 96.25 133 SER A C 1
ATOM 1075 O O . SER A 1 133 ? -10.299 4.641 27.301 1.00 96.25 133 SER A O 1
ATOM 1077 N N . ALA A 1 134 ? -11.755 6.290 27.719 1.00 95.94 134 ALA A N 1
ATOM 1078 C CA . ALA A 1 134 ? -11.541 6.957 26.431 1.00 95.94 134 ALA A CA 1
ATOM 1079 C C . ALA A 1 134 ? -10.065 7.335 26.201 1.00 95.94 134 ALA A C 1
ATOM 1081 O O . ALA A 1 134 ? -9.532 7.110 25.118 1.00 95.94 134 ALA A O 1
ATOM 1082 N N . ALA A 1 135 ? -9.384 7.814 27.246 1.00 97.38 135 ALA A N 1
ATOM 1083 C CA . ALA A 1 135 ? -7.968 8.170 27.181 1.00 97.38 135 ALA A CA 1
ATOM 1084 C C . ALA A 1 135 ? -7.050 6.950 26.974 1.00 97.38 135 ALA A C 1
ATOM 1086 O O . ALA A 1 135 ? -5.990 7.069 26.362 1.00 97.38 135 ALA A O 1
ATOM 1087 N N . GLU A 1 136 ? -7.420 5.773 27.488 1.00 97.88 136 GLU A N 1
ATOM 1088 C CA . GLU A 1 136 ? -6.679 4.536 27.214 1.00 97.88 136 GLU A CA 1
ATOM 1089 C C . GLU A 1 136 ? -6.878 4.081 25.770 1.00 97.88 136 GLU A C 1
ATOM 1091 O O . GLU A 1 136 ? -5.902 3.721 25.117 1.00 97.88 136 GLU A O 1
ATOM 1096 N N . ILE A 1 137 ? -8.108 4.147 25.252 1.00 98.25 137 ILE A N 1
ATOM 1097 C CA . ILE A 1 137 ? -8.402 3.804 23.855 1.00 98.25 137 ILE A CA 1
ATOM 1098 C C . ILE A 1 137 ? -7.639 4.706 22.885 1.00 98.25 137 ILE A C 1
ATOM 1100 O O . ILE A 1 137 ? -7.047 4.196 21.940 1.00 98.25 137 ILE A O 1
ATOM 1104 N N . GLU A 1 138 ? -7.587 6.015 23.132 1.00 98.12 138 GLU A N 1
ATOM 1105 C CA . GLU A 1 138 ? -6.823 6.956 22.304 1.00 98.12 138 GLU A CA 1
ATOM 1106 C C . GLU A 1 138 ? -5.331 6.597 22.261 1.00 98.12 138 GLU A C 1
ATOM 1108 O O . GLU A 1 138 ? -4.743 6.465 21.186 1.00 98.12 138 GLU A O 1
ATOM 1113 N N . LYS A 1 139 ? -4.725 6.325 23.423 1.00 98.31 139 LYS A N 1
ATOM 1114 C CA . LYS A 1 139 ? -3.323 5.884 23.502 1.00 98.31 139 LYS A CA 1
ATOM 1115 C C . LYS A 1 139 ? -3.090 4.562 22.773 1.00 98.31 139 LYS A C 1
ATOM 1117 O O . LYS A 1 139 ? -2.081 4.410 22.087 1.00 98.31 139 LYS A O 1
ATOM 1122 N N . LEU A 1 140 ? -4.009 3.606 22.918 1.00 98.31 140 LEU A N 1
ATOM 1123 C CA . LEU A 1 140 ? -3.934 2.309 22.247 1.00 98.31 140 LEU A CA 1
ATOM 1124 C C . LEU A 1 140 ? -4.066 2.446 20.729 1.00 98.31 140 LEU A C 1
ATOM 1126 O O . L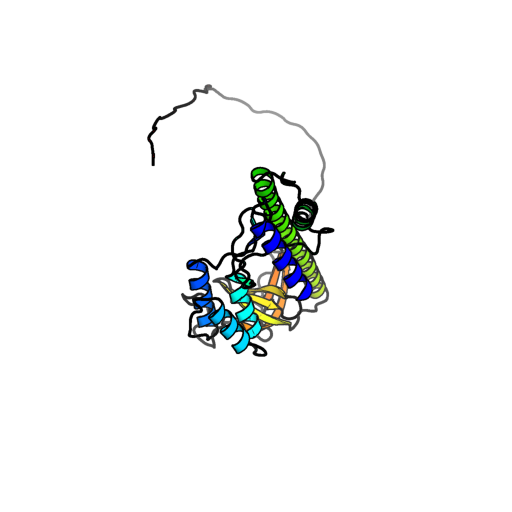EU A 1 140 ? -3.338 1.771 20.005 1.00 98.31 140 LEU A O 1
ATOM 1130 N N . ALA A 1 141 ? -4.953 3.317 20.253 1.00 98.25 141 ALA A N 1
ATOM 1131 C CA . ALA A 1 141 ? -5.162 3.587 18.837 1.00 98.25 141 ALA A CA 1
ATOM 1132 C C . ALA A 1 141 ? -3.903 4.174 18.178 1.00 98.25 14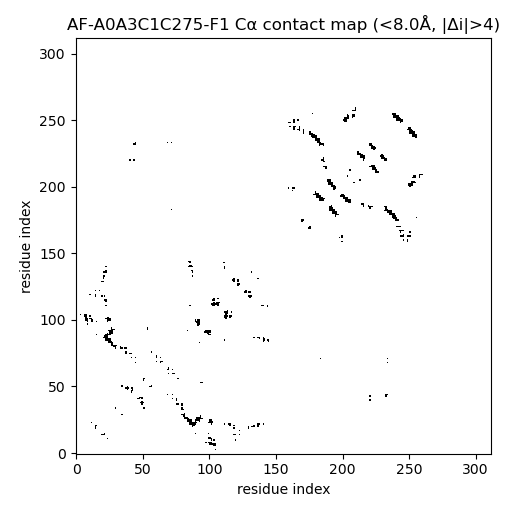1 ALA A C 1
ATOM 1134 O O . ALA A 1 141 ? -3.451 3.652 17.154 1.00 98.25 141 ALA A O 1
ATOM 1135 N N . ILE A 1 142 ? -3.280 5.172 18.816 1.00 98.00 142 ILE A N 1
ATOM 1136 C CA . ILE A 1 142 ? -2.006 5.756 18.365 1.00 98.00 142 ILE A CA 1
ATOM 1137 C C . ILE A 1 142 ? -0.915 4.681 18.342 1.00 98.00 142 ILE A C 1
ATOM 1139 O O . ILE A 1 142 ? -0.317 4.429 17.298 1.00 98.00 142 ILE A O 1
ATOM 1143 N N . HIS A 1 143 ? -0.719 3.977 19.462 1.00 98.38 143 HIS A N 1
ATOM 1144 C CA . HIS A 1 143 ? 0.313 2.947 19.575 1.00 98.38 143 HIS A CA 1
ATOM 1145 C C . HIS A 1 143 ? 0.157 1.846 18.517 1.00 98.38 143 HIS A C 1
ATOM 1147 O O . HIS A 1 143 ? 1.118 1.511 17.830 1.00 98.38 143 HIS A O 1
ATOM 1153 N N . CYS A 1 144 ? -1.054 1.312 18.338 1.00 98.25 144 CYS A N 1
ATOM 1154 C CA . CYS A 1 144 ? -1.299 0.247 17.367 1.00 98.25 144 CYS A CA 1
ATOM 1155 C C . CYS A 1 144 ? -1.108 0.726 15.923 1.00 98.25 144 CYS A C 1
ATOM 1157 O O . CYS A 1 144 ? -0.618 -0.043 15.098 1.00 98.25 144 CYS A O 1
ATOM 1159 N N . SER A 1 145 ? -1.469 1.976 15.613 1.00 97.88 145 SER A N 1
ATOM 1160 C CA . SER A 1 145 ? -1.242 2.567 14.288 1.00 97.88 145 SER A CA 1
ATOM 1161 C C . SER A 1 145 ? 0.246 2.753 13.993 1.00 97.88 145 SER A C 1
ATOM 1163 O O . SER A 1 145 ? 0.700 2.439 12.891 1.00 97.88 145 SER A O 1
ATOM 1165 N N . ASP A 1 146 ? 1.018 3.219 14.975 1.00 98.00 146 ASP A N 1
ATOM 1166 C CA . ASP A 1 146 ? 2.461 3.417 14.835 1.00 98.00 146 ASP A CA 1
ATOM 1167 C C . ASP A 1 146 ? 3.203 2.084 14.701 1.00 98.00 146 ASP A C 1
ATOM 1169 O O . ASP A 1 146 ? 4.018 1.924 13.792 1.00 98.00 146 ASP A O 1
ATOM 1173 N N . THR A 1 147 ? 2.864 1.090 15.525 1.00 97.75 147 THR A N 1
ATOM 1174 C CA . THR A 1 147 ? 3.448 -0.255 15.427 1.00 97.75 147 THR A CA 1
ATOM 1175 C C . THR A 1 147 ? 3.074 -0.949 14.114 1.00 97.75 147 THR A C 1
ATOM 1177 O O . THR A 1 147 ? 3.911 -1.623 13.516 1.00 97.75 147 THR A O 1
ATOM 1180 N N . GLU A 1 148 ? 1.849 -0.768 13.606 1.00 97.50 148 GLU A N 1
ATOM 1181 C CA . GLU A 1 148 ? 1.473 -1.264 12.275 1.00 97.50 148 GLU A CA 1
ATOM 1182 C C . GLU A 1 148 ? 2.309 -0.600 11.173 1.00 97.50 148 GLU A C 1
ATOM 1184 O O . GLU A 1 148 ? 2.752 -1.277 10.236 1.00 97.50 148 GLU A O 1
ATOM 1189 N N . ARG A 1 149 ? 2.533 0.718 11.273 1.00 96.50 149 ARG A N 1
ATOM 1190 C CA . ARG A 1 149 ? 3.371 1.469 10.334 1.00 96.50 149 ARG A CA 1
ATOM 1191 C C . ARG A 1 149 ? 4.783 0.911 10.301 1.00 96.50 149 ARG A C 1
ATOM 1193 O O . ARG A 1 149 ? 5.223 0.489 9.233 1.00 96.50 149 ARG A O 1
ATOM 1200 N N . GLU A 1 150 ? 5.421 0.837 11.460 1.00 97.50 150 GLU A N 1
ATOM 1201 C CA . GLU A 1 150 ? 6.776 0.319 11.617 1.00 97.50 150 GLU A CA 1
ATOM 1202 C C . GLU A 1 150 ? 6.894 -1.124 11.103 1.00 97.50 150 GLU A C 1
ATOM 1204 O O . GLU A 1 150 ? 7.768 -1.428 10.291 1.00 97.50 150 GLU A O 1
ATOM 1209 N N . SER A 1 151 ? 5.965 -2.006 11.486 1.00 97.12 151 SER A N 1
ATOM 1210 C CA . SER A 1 151 ? 5.964 -3.399 11.025 1.00 97.12 151 SER A CA 1
ATOM 1211 C C . SER A 1 151 ? 5.865 -3.508 9.500 1.00 97.12 151 SER A C 1
ATOM 1213 O O . SER A 1 151 ? 6.575 -4.312 8.898 1.00 97.12 151 SER A O 1
ATOM 1215 N N . SER A 1 152 ? 5.007 -2.702 8.864 1.00 96.25 152 SER A N 1
ATOM 1216 C CA . SER A 1 152 ? 4.827 -2.713 7.401 1.00 96.25 152 SER A CA 1
ATOM 1217 C C . SER A 1 152 ? 6.072 -2.206 6.663 1.00 96.25 152 SER A C 1
ATOM 1219 O O . SER A 1 152 ? 6.422 -2.703 5.589 1.00 96.25 152 SER A O 1
ATOM 1221 N N . GLU A 1 153 ? 6.747 -1.204 7.232 1.00 96.12 153 GLU A N 1
ATOM 1222 C CA . GLU A 1 153 ? 7.989 -0.652 6.690 1.00 96.12 153 GLU A CA 1
ATOM 1223 C C . GLU A 1 153 ? 9.127 -1.671 6.777 1.00 96.12 153 GLU A C 1
ATOM 1225 O O . GLU A 1 153 ? 9.815 -1.911 5.782 1.00 96.12 153 GLU A O 1
ATOM 1230 N N . LEU A 1 154 ? 9.290 -2.327 7.928 1.00 97.38 154 LEU A N 1
ATOM 1231 C CA . LEU A 1 154 ? 10.291 -3.377 8.122 1.00 97.38 154 LEU A CA 1
ATOM 1232 C C . LEU A 1 154 ? 10.042 -4.585 7.213 1.00 97.38 154 LEU A C 1
ATOM 1234 O O . LEU A 1 154 ? 10.987 -5.129 6.633 1.00 97.38 154 LEU A O 1
ATOM 1238 N N . GLU A 1 155 ? 8.783 -4.986 7.035 1.00 96.75 155 GLU A N 1
ATOM 1239 C CA . GLU A 1 155 ? 8.412 -6.043 6.095 1.00 96.75 155 GLU A CA 1
ATOM 1240 C C . GLU A 1 155 ? 8.779 -5.661 4.655 1.00 96.75 155 GLU A C 1
ATOM 1242 O O . GLU A 1 155 ? 9.478 -6.421 3.976 1.00 96.75 155 GLU A O 1
ATOM 1247 N N . SER A 1 156 ? 8.404 -4.456 4.209 1.00 94.25 156 SER A N 1
ATOM 1248 C CA . SER A 1 156 ? 8.767 -3.951 2.877 1.00 94.25 156 SER A CA 1
ATOM 1249 C C . SER A 1 156 ? 10.280 -3.912 2.669 1.00 94.25 156 SER A C 1
ATOM 1251 O O . SER A 1 156 ? 10.771 -4.340 1.623 1.00 94.25 156 SER A O 1
ATOM 1253 N N . GLN A 1 157 ? 11.043 -3.462 3.668 1.00 94.50 157 GLN A N 1
ATOM 1254 C CA . GLN A 1 157 ? 12.505 -3.450 3.608 1.00 94.50 157 GLN A CA 1
ATOM 1255 C C . GLN A 1 157 ? 13.091 -4.864 3.521 1.00 94.50 157 GLN A C 1
ATOM 1257 O O . GLN A 1 157 ? 14.017 -5.096 2.743 1.00 94.50 157 GLN A O 1
ATOM 1262 N N . SER A 1 158 ? 12.557 -5.816 4.289 1.00 96.19 158 SER A N 1
ATOM 1263 C CA . SER A 1 158 ? 12.978 -7.221 4.256 1.00 96.19 158 SER A CA 1
ATOM 1264 C C . SER A 1 158 ? 12.738 -7.842 2.878 1.00 96.19 158 SER A C 1
ATOM 1266 O O . SER A 1 158 ? 13.634 -8.472 2.307 1.00 96.19 158 SER A O 1
ATOM 1268 N N . ILE A 1 159 ? 11.557 -7.600 2.301 1.00 95.75 159 ILE A N 1
ATOM 1269 C CA . ILE A 1 159 ? 11.205 -8.031 0.947 1.00 95.75 159 ILE A CA 1
ATOM 1270 C C . ILE A 1 159 ? 12.151 -7.395 -0.078 1.00 95.75 159 ILE A C 1
ATOM 1272 O O . ILE A 1 159 ? 12.718 -8.109 -0.904 1.00 95.75 159 ILE A O 1
ATOM 1276 N N . GLN A 1 160 ? 12.377 -6.081 0.000 1.00 94.88 160 GLN A N 1
ATOM 1277 C CA . GLN A 1 160 ? 13.271 -5.360 -0.906 1.00 94.88 160 GLN A CA 1
ATOM 1278 C C . GLN A 1 160 ? 14.697 -5.926 -0.865 1.00 94.88 160 GLN A C 1
ATOM 1280 O O . GLN A 1 160 ? 15.273 -6.208 -1.912 1.00 94.88 160 GLN A O 1
ATOM 1285 N N . ILE A 1 161 ? 15.255 -6.155 0.328 1.00 94.75 161 ILE A N 1
ATOM 1286 C CA . ILE A 1 161 ? 16.599 -6.733 0.491 1.00 94.75 161 ILE A CA 1
ATOM 1287 C C . ILE A 1 161 ? 16.681 -8.114 -0.166 1.00 94.75 161 ILE A C 1
ATOM 1289 O O . ILE A 1 161 ? 17.642 -8.406 -0.877 1.00 94.75 161 ILE A O 1
ATOM 1293 N N . LYS A 1 162 ? 15.672 -8.967 0.043 1.00 96.00 162 LYS A N 1
ATOM 1294 C CA . LYS A 1 162 ? 15.638 -10.308 -0.557 1.00 96.00 162 LYS A CA 1
ATOM 1295 C C . LYS 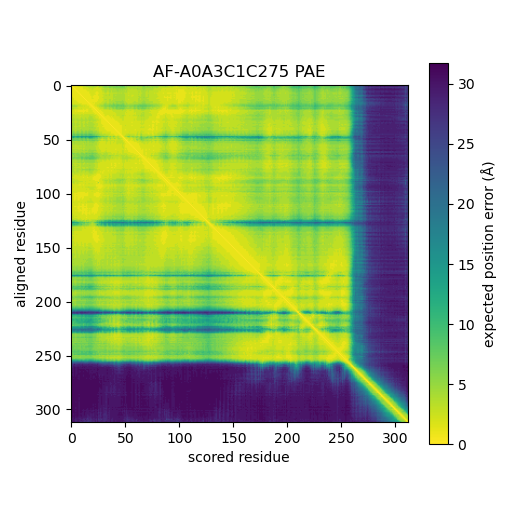A 1 162 ? 15.542 -10.256 -2.080 1.00 96.00 162 LYS A C 1
ATOM 1297 O O . LYS A 1 162 ? 16.252 -11.009 -2.740 1.00 96.00 162 LYS A O 1
ATOM 1302 N N . ARG A 1 163 ? 14.717 -9.362 -2.638 1.00 96.25 163 ARG A N 1
ATOM 1303 C CA . ARG A 1 163 ? 14.629 -9.182 -4.096 1.00 96.25 163 ARG A CA 1
ATOM 1304 C C . ARG A 1 163 ? 15.961 -8.707 -4.670 1.00 96.25 163 ARG A C 1
ATOM 1306 O O . ARG A 1 163 ? 16.435 -9.269 -5.646 1.00 96.25 163 ARG A O 1
ATOM 1313 N N . ILE A 1 164 ? 16.613 -7.741 -4.032 1.00 96.06 164 ILE A N 1
ATOM 1314 C CA . ILE A 1 164 ? 17.901 -7.212 -4.498 1.00 96.06 164 ILE A CA 1
ATOM 1315 C C . ILE A 1 164 ? 18.981 -8.292 -4.493 1.00 96.06 164 ILE A C 1
ATOM 1317 O O . ILE A 1 164 ? 19.668 -8.454 -5.496 1.00 96.06 164 ILE A O 1
ATOM 1321 N N . ARG A 1 165 ? 19.068 -9.093 -3.424 1.00 96.31 165 ARG A N 1
ATOM 1322 C CA . ARG A 1 165 ? 19.969 -10.256 -3.368 1.00 96.31 165 ARG A CA 1
ATOM 1323 C C . ARG A 1 165 ? 19.702 -11.251 -4.489 1.00 96.31 165 ARG A C 1
ATOM 1325 O O . ARG A 1 165 ? 20.635 -11.726 -5.122 1.00 96.31 165 ARG A O 1
ATOM 1332 N N . TYR A 1 166 ? 18.430 -11.534 -4.758 1.00 96.25 166 TYR A N 1
ATOM 1333 C CA . TYR A 1 166 ? 18.045 -12.406 -5.861 1.00 96.25 166 TYR A CA 1
ATOM 1334 C C . TYR A 1 166 ? 18.550 -11.871 -7.211 1.00 96.25 166 TYR A C 1
ATOM 1336 O O . TYR A 1 166 ? 19.187 -12.611 -7.957 1.00 96.25 166 TYR A O 1
ATOM 1344 N N . PHE A 1 167 ? 18.353 -10.580 -7.499 1.00 96.56 167 PHE A N 1
ATOM 1345 C CA . PHE A 1 167 ? 18.860 -9.971 -8.733 1.00 96.56 167 PHE A CA 1
ATOM 1346 C C . PHE A 1 167 ? 20.392 -9.898 -8.784 1.00 96.56 167 PHE A C 1
ATOM 1348 O O . PHE A 1 167 ? 20.956 -10.077 -9.860 1.00 96.56 167 PHE A O 1
ATOM 1355 N N . ALA A 1 168 ? 21.079 -9.703 -7.654 1.00 96.62 168 ALA A N 1
ATOM 1356 C CA . ALA A 1 168 ? 22.540 -9.786 -7.596 1.00 96.62 168 ALA A CA 1
ATOM 1357 C C . ALA A 1 168 ? 23.028 -11.185 -8.010 1.00 96.62 168 ALA A C 1
ATOM 1359 O O . ALA A 1 168 ? 23.876 -11.309 -8.891 1.00 96.62 168 ALA A O 1
ATOM 1360 N N . THR A 1 169 ? 22.407 -12.241 -7.475 1.00 96.94 169 THR A N 1
ATOM 1361 C CA . THR A 1 169 ? 22.711 -13.626 -7.859 1.00 96.94 169 THR A CA 1
ATOM 1362 C C . THR A 1 169 ? 22.431 -13.905 -9.341 1.00 96.94 169 THR A C 1
ATOM 1364 O O . THR A 1 169 ? 23.197 -14.626 -9.977 1.00 96.94 169 THR A O 1
ATOM 1367 N N . LEU A 1 170 ? 21.360 -13.349 -9.922 1.00 95.94 170 LEU A N 1
ATOM 1368 C CA . LEU A 1 170 ? 21.103 -13.477 -11.365 1.00 95.94 170 LEU A CA 1
ATOM 1369 C C . LEU A 1 170 ? 22.200 -12.807 -12.201 1.00 95.94 170 LEU A C 1
ATOM 1371 O O . LEU A 1 170 ? 22.681 -13.393 -13.172 1.00 95.94 170 LEU A O 1
ATOM 1375 N N . LEU A 1 171 ? 22.631 -11.607 -11.799 1.00 95.12 171 LEU A N 1
ATOM 1376 C CA . LEU A 1 171 ? 23.700 -10.879 -12.479 1.00 95.12 171 LEU A CA 1
ATOM 1377 C C . LEU A 1 171 ? 25.019 -11.664 -12.460 1.00 95.12 171 LEU A C 1
ATOM 1379 O O . LEU A 1 171 ? 25.670 -11.777 -13.496 1.00 95.12 171 LEU A O 1
ATOM 1383 N N . GLU A 1 172 ? 25.384 -12.245 -11.316 1.00 95.56 172 GLU A N 1
ATOM 1384 C CA . GLU A 1 172 ? 26.587 -13.078 -11.161 1.00 95.56 172 GLU A CA 1
ATOM 1385 C C . GLU A 1 172 ? 26.569 -14.321 -12.060 1.00 95.56 172 GLU A C 1
ATOM 1387 O O . GLU A 1 172 ? 27.606 -14.720 -12.591 1.00 95.56 172 GLU A O 1
ATOM 1392 N N . LYS A 1 173 ? 25.388 -14.909 -12.278 1.00 96.31 173 LYS A N 1
ATOM 1393 C CA . LYS A 1 173 ? 25.191 -16.045 -13.192 1.00 96.31 173 LYS A CA 1
ATOM 1394 C C . LYS A 1 173 ? 25.170 -15.650 -14.672 1.00 96.31 173 LYS A C 1
ATOM 1396 O O . LYS A 1 173 ? 25.172 -16.527 -15.532 1.00 96.31 173 LYS A O 1
ATOM 1401 N N . GLY A 1 174 ? 25.142 -14.354 -14.985 1.00 93.06 174 GLY A N 1
ATOM 1402 C CA . GLY A 1 174 ? 24.996 -13.844 -16.351 1.00 93.06 174 GLY A CA 1
ATOM 1403 C C . GLY A 1 174 ? 23.555 -13.853 -16.878 1.00 93.06 174 GLY A C 1
ATOM 1404 O O . GLY A 1 174 ? 23.332 -13.560 -18.054 1.00 93.06 174 GLY A O 1
ATOM 1405 N N . GLU A 1 175 ? 22.567 -14.133 -16.025 1.00 93.81 175 GLU A N 1
ATOM 1406 C CA . GLU A 1 175 ? 21.138 -14.148 -16.359 1.00 93.81 175 GLU A CA 1
ATOM 1407 C C . GLU A 1 175 ? 20.584 -12.713 -16.375 1.00 93.81 175 GLU A C 1
ATOM 1409 O O . GLU A 1 175 ? 19.932 -12.241 -15.444 1.00 93.81 175 GLU A O 1
ATOM 1414 N N . THR A 1 176 ? 20.896 -11.978 -17.444 1.00 91.94 176 THR A N 1
ATOM 1415 C CA . THR A 1 176 ? 20.652 -10.525 -17.530 1.00 91.94 176 THR A CA 1
ATOM 1416 C C . THR A 1 176 ? 19.351 -10.126 -18.233 1.00 91.94 176 THR A C 1
ATOM 1418 O O . THR A 1 176 ? 19.117 -8.935 -18.423 1.00 91.94 176 THR A O 1
ATOM 1421 N N . GLY A 1 177 ? 18.474 -11.070 -18.580 1.00 88.94 177 GLY A N 1
ATOM 1422 C CA . GLY A 1 177 ? 17.168 -10.802 -19.201 1.00 88.94 177 GLY A CA 1
ATOM 1423 C C . GLY A 1 177 ? 17.042 -11.334 -20.638 1.00 88.94 177 GLY A C 1
ATOM 1424 O O . GLY A 1 177 ? 17.852 -12.170 -21.045 1.00 88.94 177 GLY A O 1
ATOM 1425 N N . PRO A 1 178 ? 16.040 -10.870 -21.415 1.00 93.12 178 PRO A N 1
ATOM 1426 C CA . PRO A 1 178 ? 15.157 -9.730 -21.136 1.00 93.12 178 PRO A CA 1
ATOM 1427 C C . PRO A 1 178 ? 14.110 -10.006 -20.045 1.00 93.12 178 PRO A C 1
ATOM 1429 O O . PRO A 1 178 ? 13.634 -11.126 -19.888 1.00 93.12 178 PRO A O 1
ATOM 1432 N N . PHE A 1 179 ? 13.726 -8.958 -19.315 1.00 95.50 179 PHE A N 1
ATOM 1433 C CA . PHE A 1 179 ? 12.635 -8.955 -18.342 1.00 95.50 179 PHE A CA 1
ATOM 1434 C C . PHE A 1 179 ? 11.544 -7.981 -18.787 1.00 95.50 179 PHE A C 1
ATOM 1436 O O . PHE A 1 179 ? 11.839 -6.853 -19.187 1.00 95.50 179 PHE A O 1
ATOM 1443 N N . LYS A 1 180 ? 10.277 -8.387 -18.678 1.00 95.62 180 LYS A N 1
ATOM 1444 C CA . LYS A 1 180 ? 9.140 -7.495 -18.928 1.00 95.62 180 LYS A CA 1
ATOM 1445 C C . LYS A 1 180 ? 8.926 -6.576 -17.733 1.00 95.62 180 LYS A C 1
ATOM 1447 O O . LYS A 1 180 ? 8.881 -7.040 -16.591 1.00 95.62 180 LYS A O 1
ATOM 1452 N N . GLY A 1 181 ? 8.753 -5.288 -17.994 1.00 95.00 181 GLY A N 1
ATOM 1453 C CA . GLY A 1 181 ? 8.470 -4.303 -16.963 1.00 95.00 181 GLY A CA 1
ATOM 1454 C C . GLY A 1 181 ? 7.571 -3.173 -17.440 1.00 95.00 181 GLY A C 1
ATOM 1455 O O . GLY A 1 181 ? 7.348 -2.984 -18.632 1.00 95.00 181 GLY A O 1
ATOM 1456 N N . THR A 1 182 ? 7.054 -2.416 -16.481 1.00 95.50 182 THR A N 1
ATOM 1457 C CA . THR A 1 182 ? 6.194 -1.253 -16.711 1.00 95.50 182 THR A CA 1
ATOM 1458 C C . THR A 1 182 ? 6.896 0.001 -16.211 1.00 95.50 182 THR A C 1
ATOM 1460 O O . THR A 1 182 ? 7.473 0.000 -15.123 1.00 95.50 182 THR A O 1
ATOM 1463 N N . VAL A 1 183 ? 6.852 1.085 -16.986 1.00 95.31 183 VAL A N 1
ATOM 1464 C CA . VAL A 1 183 ? 7.334 2.401 -16.546 1.00 95.31 183 VAL A CA 1
ATOM 1465 C C . VAL A 1 183 ? 6.365 2.955 -15.500 1.00 95.31 183 VAL A C 1
ATOM 1467 O O . VAL A 1 183 ? 5.268 3.393 -15.836 1.00 95.31 183 VAL A O 1
ATOM 1470 N N . ILE A 1 184 ? 6.762 2.939 -14.228 1.00 94.50 184 ILE A N 1
ATOM 1471 C CA . ILE A 1 184 ? 5.910 3.360 -13.100 1.00 94.50 184 ILE A CA 1
ATOM 1472 C C . ILE A 1 184 ? 6.153 4.803 -12.650 1.00 94.50 184 ILE A C 1
ATOM 1474 O O . ILE A 1 184 ? 5.393 5.323 -11.833 1.00 94.50 184 ILE A O 1
ATOM 1478 N N . SER A 1 185 ? 7.245 5.420 -13.108 1.00 92.62 185 SER A N 1
ATOM 1479 C CA . SER A 1 185 ? 7.598 6.817 -12.850 1.00 92.62 185 SER A CA 1
ATOM 1480 C C . SER A 1 185 ? 8.709 7.262 -13.804 1.00 92.62 185 SER A C 1
ATOM 1482 O O . SER A 1 185 ? 9.532 6.449 -14.236 1.00 92.62 185 SER A O 1
ATOM 1484 N N . LEU A 1 186 ? 8.750 8.556 -14.116 1.00 93.25 186 LEU A N 1
ATOM 1485 C CA . LEU A 1 186 ? 9.804 9.184 -14.901 1.00 93.25 186 LEU A CA 1
ATOM 1486 C C . LEU A 1 186 ? 10.448 10.283 -14.061 1.00 93.25 186 LEU A C 1
ATOM 1488 O O . LEU A 1 186 ? 9.770 11.045 -13.376 1.00 93.25 186 LEU A O 1
ATOM 1492 N N . ASN A 1 187 ? 11.772 10.366 -14.102 1.00 90.56 187 ASN A N 1
ATOM 1493 C CA . ASN A 1 187 ? 12.514 11.426 -13.434 1.00 90.56 187 ASN A CA 1
ATOM 1494 C C . ASN A 1 187 ? 13.580 12.002 -14.382 1.00 90.56 187 ASN A C 1
ATOM 1496 O O . ASN A 1 187 ? 13.828 11.437 -15.450 1.00 90.56 187 ASN A O 1
ATOM 1500 N N . PRO A 1 188 ? 14.253 13.111 -14.024 1.00 88.31 188 PRO A N 1
ATOM 1501 C CA . PRO A 1 188 ? 15.269 13.714 -14.890 1.00 88.31 188 PRO A CA 1
ATOM 1502 C C . PRO A 1 188 ? 16.491 12.826 -15.184 1.00 88.31 188 PRO A C 1
ATOM 1504 O O . PRO A 1 188 ? 17.252 13.127 -16.101 1.00 88.31 188 PRO A O 1
ATOM 1507 N N . LYS A 1 189 ? 16.717 11.755 -14.410 1.00 89.62 189 LYS A N 1
ATOM 1508 C CA . LYS A 1 189 ? 17.853 10.832 -14.572 1.00 89.62 189 LYS A CA 1
ATOM 1509 C C . LYS A 1 189 ? 17.513 9.616 -15.443 1.00 89.62 189 LYS A C 1
ATOM 1511 O O . LYS A 1 189 ? 18.416 9.049 -16.058 1.00 89.62 189 LYS A O 1
ATOM 1516 N N . GLY A 1 190 ? 16.246 9.218 -15.511 1.00 92.44 190 GLY A N 1
ATOM 1517 C CA . GLY A 1 190 ? 15.806 8.058 -16.272 1.00 92.44 190 GLY A CA 1
ATOM 1518 C C . GLY A 1 190 ? 14.381 7.621 -15.956 1.00 92.44 190 GLY A C 1
ATOM 1519 O O . GLY A 1 190 ? 13.611 8.315 -15.289 1.00 92.44 190 GLY A O 1
ATOM 1520 N N . LEU A 1 191 ? 14.059 6.425 -16.432 1.00 95.19 191 LEU A N 1
ATOM 1521 C CA . LEU A 1 191 ? 12.784 5.756 -16.210 1.00 95.19 191 LEU A CA 1
ATOM 1522 C C . LEU A 1 191 ? 12.901 4.849 -14.984 1.00 95.19 191 LEU A C 1
ATOM 1524 O O . LEU A 1 191 ? 13.891 4.131 -14.839 1.00 95.19 191 LEU A O 1
ATOM 1528 N N . ILE A 1 192 ? 11.894 4.851 -14.115 1.00 96.38 192 ILE A N 1
ATOM 1529 C CA . ILE A 1 192 ? 11.754 3.831 -13.076 1.00 96.38 192 ILE A CA 1
ATOM 1530 C C . ILE A 1 192 ? 10.849 2.739 -13.626 1.00 96.38 192 ILE A C 1
ATOM 1532 O O . ILE A 1 192 ? 9.680 2.975 -13.941 1.00 96.38 192 ILE A O 1
ATOM 1536 N N . VAL A 1 193 ? 11.416 1.547 -13.751 1.00 96.81 193 VAL A N 1
ATOM 1537 C CA . VAL A 1 193 ? 10.775 0.385 -14.357 1.00 96.81 193 VAL A CA 1
ATOM 1538 C C . VAL A 1 193 ? 10.530 -0.640 -13.269 1.00 96.81 193 VAL A C 1
ATOM 1540 O O . VAL A 1 193 ? 11.437 -0.960 -12.503 1.00 96.81 193 VAL A O 1
ATOM 1543 N N . GLU A 1 194 ? 9.312 -1.156 -13.203 1.00 96.38 194 GLU A N 1
ATOM 1544 C CA . GLU A 1 194 ? 8.946 -2.245 -12.307 1.00 96.38 194 GLU A CA 1
ATOM 1545 C C . GLU A 1 194 ? 8.736 -3.526 -13.103 1.00 96.38 194 GLU A C 1
ATOM 1547 O O . GLU A 1 194 ? 7.967 -3.546 -14.063 1.00 96.38 194 GLU A O 1
ATOM 1552 N N . LEU A 1 195 ? 9.438 -4.590 -12.723 1.00 96.19 195 LEU A N 1
ATOM 1553 C CA . LEU A 1 195 ? 9.341 -5.883 -13.389 1.00 96.19 195 LEU A CA 1
ATOM 1554 C C . LEU A 1 195 ? 8.019 -6.572 -13.046 1.00 96.19 195 LEU A C 1
ATOM 1556 O O . LEU A 1 195 ? 7.644 -6.640 -11.876 1.00 96.19 195 LEU A O 1
ATOM 1560 N N . ALA A 1 196 ? 7.354 -7.132 -14.057 1.00 92.38 196 ALA A N 1
ATOM 1561 C CA . ALA A 1 196 ? 6.016 -7.705 -13.913 1.00 92.38 196 ALA A CA 1
ATOM 1562 C C . ALA A 1 196 ? 5.969 -8.889 -12.927 1.00 92.38 196 ALA A C 1
ATOM 1564 O O . ALA A 1 196 ? 5.063 -8.966 -12.103 1.00 92.38 196 ALA A O 1
ATOM 1565 N N . ASP A 1 197 ? 6.969 -9.775 -12.970 1.00 91.81 197 ASP A N 1
ATOM 1566 C CA . ASP A 1 197 ? 6.931 -11.037 -12.214 1.00 91.81 197 ASP A CA 1
ATOM 1567 C C . ASP A 1 197 ? 7.447 -10.906 -10.775 1.00 91.81 197 ASP A C 1
ATOM 1569 O O . ASP A 1 197 ? 7.042 -11.650 -9.884 1.00 91.81 197 ASP A O 1
ATOM 1573 N N . SER A 1 198 ? 8.373 -9.976 -10.530 1.00 92.50 198 SER A N 1
ATOM 1574 C CA . SER A 1 198 ? 9.058 -9.844 -9.235 1.00 92.50 198 SER A CA 1
ATOM 1575 C C . SER A 1 198 ? 8.670 -8.588 -8.461 1.00 92.50 198 SER A C 1
ATOM 1577 O O . SER A 1 198 ? 9.051 -8.448 -7.293 1.00 92.50 198 SER A O 1
ATOM 1579 N N . LEU A 1 199 ? 7.961 -7.655 -9.110 1.00 94.00 199 LEU A N 1
ATOM 1580 C CA . LEU A 1 199 ? 7.692 -6.305 -8.609 1.00 94.00 199 LEU A CA 1
ATOM 1581 C C . LEU A 1 199 ? 8.979 -5.570 -8.194 1.00 94.00 199 LEU A C 1
ATOM 1583 O O . LEU A 1 199 ? 8.966 -4.683 -7.337 1.00 94.00 199 LEU A O 1
ATOM 1587 N N . GLN A 1 200 ? 10.133 -5.985 -8.729 1.00 95.88 200 GLN A N 1
ATOM 1588 C CA . GLN A 1 200 ? 11.393 -5.304 -8.487 1.00 95.88 200 GLN A CA 1
ATOM 1589 C C . GLN A 1 200 ? 11.418 -4.027 -9.308 1.00 95.88 200 GLN A C 1
ATOM 1591 O O . GLN A 1 200 ? 11.246 -4.052 -10.525 1.00 95.88 200 GLN A O 1
ATOM 1596 N N . GLN A 1 201 ? 11.697 -2.924 -8.629 1.00 95.62 201 GLN A N 1
ATOM 1597 C CA . GLN A 1 201 ? 11.891 -1.631 -9.259 1.00 95.62 201 GLN A CA 1
ATOM 1598 C C . GLN A 1 201 ? 13.374 -1.407 -9.537 1.00 95.62 201 GLN A C 1
ATOM 1600 O O . GLN A 1 201 ? 14.238 -1.765 -8.731 1.00 95.62 201 GLN A O 1
ATOM 1605 N N . GLY A 1 202 ? 13.671 -0.790 -10.669 1.00 95.81 202 GLY A N 1
ATOM 1606 C CA . GLY A 1 202 ? 15.022 -0.398 -11.032 1.00 95.81 202 GLY A CA 1
ATOM 1607 C C . GLY A 1 202 ? 15.022 0.813 -11.947 1.00 95.81 202 GLY A C 1
ATOM 1608 O O . GLY A 1 202 ? 13.997 1.196 -12.514 1.00 95.81 202 GLY A O 1
ATOM 1609 N N . MET A 1 203 ? 16.183 1.445 -12.052 1.00 96.25 203 MET A N 1
ATOM 1610 C CA . MET A 1 203 ? 16.365 2.644 -12.855 1.00 96.25 203 MET A CA 1
ATOM 1611 C C . MET A 1 203 ? 16.933 2.273 -14.222 1.00 96.25 203 MET A C 1
ATOM 1613 O O . MET A 1 203 ? 17.987 1.653 -14.317 1.00 96.25 203 MET A O 1
ATOM 1617 N N . LEU A 1 204 ? 16.265 2.707 -15.285 1.00 95.44 204 LEU A N 1
ATOM 1618 C CA . LEU A 1 204 ? 16.784 2.706 -16.647 1.00 95.44 204 LEU A CA 1
ATOM 1619 C C . LEU A 1 204 ? 17.242 4.136 -16.979 1.00 95.44 204 LEU A C 1
ATOM 1621 O O . LEU A 1 204 ? 16.403 4.989 -17.288 1.00 95.44 204 LEU A O 1
ATOM 1625 N N . PRO A 1 205 ? 18.544 4.455 -16.860 1.00 93.19 205 PRO A N 1
ATOM 1626 C CA . PRO A 1 205 ? 19.029 5.807 -17.099 1.00 93.19 205 PRO A CA 1
ATOM 1627 C C . PRO A 1 205 ? 18.892 6.185 -18.577 1.00 93.19 205 PRO A C 1
ATOM 1629 O O . PRO A 1 205 ? 19.100 5.351 -19.459 1.00 93.19 205 PRO A O 1
ATOM 1632 N N . TYR A 1 206 ? 18.620 7.462 -18.872 1.00 90.06 206 TYR A N 1
ATOM 1633 C CA . TYR A 1 206 ? 18.492 7.926 -20.265 1.00 90.06 206 TYR A CA 1
ATOM 1634 C C . TYR A 1 206 ? 19.766 7.694 -21.091 1.00 90.06 206 TYR A C 1
ATOM 1636 O O . TYR A 1 206 ? 19.690 7.468 -22.296 1.00 90.06 206 TYR A O 1
ATOM 1644 N N . SER A 1 207 ? 20.940 7.676 -20.448 1.00 86.19 207 SER A N 1
ATOM 1645 C CA . SER A 1 207 ? 22.214 7.334 -21.093 1.00 86.19 207 SER A CA 1
ATOM 1646 C C . SER A 1 207 ? 22.259 5.900 -21.635 1.00 86.19 207 SER A C 1
ATOM 1648 O O . SER A 1 207 ? 22.985 5.642 -22.592 1.00 86.19 207 SER A O 1
ATOM 1650 N N . ALA A 1 208 ? 21.478 4.978 -21.062 1.00 84.94 208 ALA A N 1
ATOM 1651 C CA . ALA A 1 208 ? 21.387 3.587 -21.500 1.00 84.94 208 ALA A CA 1
ATOM 1652 C C . ALA A 1 208 ? 20.354 3.360 -22.619 1.00 84.94 208 ALA A C 1
ATOM 1654 O O . ALA A 1 208 ? 20.322 2.272 -23.189 1.00 84.94 208 ALA A O 1
ATOM 1655 N N . LEU A 1 209 ? 19.531 4.362 -22.955 1.00 80.25 209 LEU A N 1
ATOM 1656 C CA . LEU A 1 209 ? 18.575 4.293 -24.072 1.00 80.25 209 LEU A CA 1
ATOM 1657 C C . LEU A 1 209 ? 19.232 4.562 -25.434 1.00 80.25 209 LEU A C 1
ATOM 1659 O O . LEU A 1 209 ? 18.625 4.306 -26.471 1.00 80.25 209 LEU A O 1
ATOM 1663 N N . GLY A 1 210 ? 20.471 5.064 -25.432 1.00 68.12 210 GLY A N 1
ATOM 1664 C CA . GLY A 1 210 ? 21.189 5.476 -26.632 1.00 68.12 210 GLY A CA 1
ATOM 1665 C C . GLY A 1 210 ? 20.657 6.787 -27.228 1.00 68.12 210 GLY A C 1
ATOM 1666 O O . GLY A 1 210 ? 19.473 7.110 -27.156 1.00 68.12 210 GLY A O 1
ATOM 1667 N N . GLY A 1 211 ? 21.555 7.555 -27.847 1.00 65.56 211 GLY A N 1
ATOM 1668 C CA . GLY A 1 211 ? 21.191 8.755 -28.603 1.00 65.56 211 GLY A CA 1
ATOM 1669 C C . GLY A 1 211 ? 21.179 10.067 -27.813 1.00 65.56 211 GLY A C 1
ATOM 1670 O O . GLY A 1 211 ? 22.005 10.298 -26.932 1.00 65.56 211 GLY A O 1
ATOM 1671 N N . GLU A 1 212 ? 20.309 10.971 -28.268 1.00 68.00 212 GLU A N 1
ATOM 1672 C CA . GLU A 1 212 ? 20.207 12.381 -27.878 1.00 68.00 212 GLU A CA 1
ATOM 1673 C C . GLU A 1 212 ? 19.728 12.572 -26.426 1.00 68.00 212 GLU A C 1
ATOM 1675 O O . GLU A 1 212 ? 19.293 11.645 -25.747 1.00 68.00 212 GLU A O 1
ATOM 1680 N N . ARG A 1 213 ? 19.799 13.813 -25.933 1.00 80.81 213 ARG A N 1
ATOM 1681 C CA . ARG A 1 213 ? 19.328 14.169 -24.591 1.00 80.81 213 ARG A CA 1
ATOM 1682 C C . ARG A 1 213 ? 17.807 14.002 -24.499 1.00 80.81 213 ARG A C 1
ATOM 1684 O O . ARG A 1 213 ? 17.079 14.614 -25.278 1.00 80.81 213 ARG A O 1
ATOM 1691 N N . TYR A 1 214 ? 17.356 13.215 -23.526 1.00 86.19 214 TYR A N 1
ATOM 1692 C CA . TYR A 1 214 ? 15.944 13.095 -23.169 1.00 86.19 214 TYR A CA 1
ATOM 1693 C C . TYR A 1 214 ? 15.526 14.243 -22.249 1.00 86.19 214 TYR A C 1
ATOM 1695 O O . TYR A 1 214 ? 16.290 14.662 -21.373 1.00 86.19 214 TYR A O 1
ATOM 1703 N N . PHE A 1 215 ? 14.304 14.725 -22.445 1.00 85.94 215 PHE A N 1
ATOM 1704 C CA . PHE A 1 215 ? 13.655 15.725 -21.607 1.00 85.94 215 PHE A CA 1
ATOM 1705 C C . PHE A 1 215 ? 12.344 15.151 -21.086 1.00 85.94 215 PHE A C 1
ATOM 1707 O O . PHE A 1 215 ? 11.578 14.551 -21.842 1.00 85.94 215 PHE A O 1
ATOM 1714 N N . VAL A 1 216 ? 12.119 15.322 -19.787 1.00 88.44 216 VAL A N 1
ATOM 1715 C CA . VAL A 1 216 ? 10.849 14.995 -19.138 1.00 88.44 216 VAL A CA 1
ATOM 1716 C C . VAL A 1 216 ? 9.877 16.140 -19.414 1.00 88.44 216 VAL A C 1
ATOM 1718 O O . VAL A 1 216 ? 10.291 17.299 -19.377 1.00 88.44 216 VAL A O 1
ATOM 1721 N N . SER A 1 217 ? 8.625 15.821 -19.730 1.00 86.56 217 SER A N 1
ATOM 1722 C CA . SER A 1 217 ? 7.563 16.815 -19.893 1.00 86.56 217 SER A CA 1
ATOM 1723 C C . SER A 1 217 ? 7.286 17.556 -18.583 1.00 86.56 217 SER A C 1
ATOM 1725 O O . SER A 1 217 ? 7.563 17.040 -17.502 1.00 86.56 217 SER A O 1
ATOM 1727 N N . ASP A 1 218 ? 6.714 18.758 -18.672 1.00 84.06 218 ASP A N 1
ATOM 1728 C CA . ASP A 1 218 ? 6.413 19.586 -17.492 1.00 84.06 218 ASP A CA 1
ATOM 1729 C C . ASP A 1 218 ? 5.453 18.889 -16.511 1.00 84.06 218 ASP A C 1
ATOM 1731 O O . ASP A 1 218 ? 5.540 19.093 -15.303 1.00 84.06 218 ASP A O 1
ATOM 1735 N N . ASP A 1 219 ? 4.575 18.024 -17.029 1.00 82.50 219 ASP A N 1
ATOM 1736 C CA . ASP A 1 219 ? 3.659 17.191 -16.243 1.00 82.50 219 ASP A CA 1
ATOM 1737 C C . ASP A 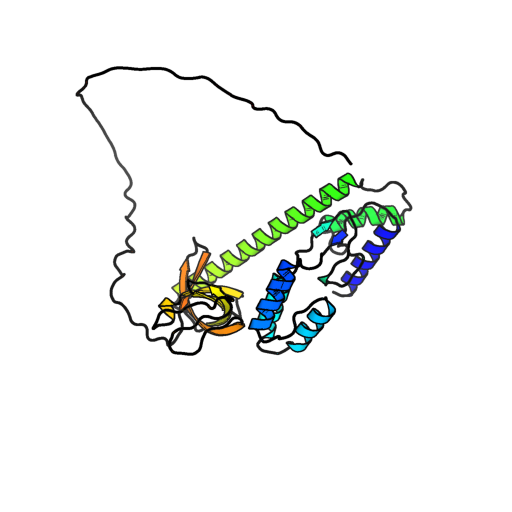1 219 ? 4.330 15.951 -15.614 1.00 82.50 219 ASP A C 1
ATOM 1739 O O . ASP A 1 219 ? 3.738 15.295 -14.765 1.00 82.50 219 ASP A O 1
ATOM 1743 N N . GLY A 1 220 ? 5.568 15.620 -15.994 1.00 85.44 220 GLY A N 1
ATOM 1744 C CA . GLY A 1 220 ? 6.320 14.489 -15.448 1.00 85.44 220 GLY A CA 1
ATOM 1745 C C . GLY A 1 220 ? 5.930 13.106 -15.983 1.00 85.44 220 GLY A C 1
ATOM 1746 O O . GLY A 1 220 ? 6.534 12.113 -15.574 1.00 85.44 220 GLY A O 1
ATOM 1747 N N . TYR A 1 221 ? 4.962 13.001 -16.899 1.00 88.44 221 TYR A N 1
ATOM 1748 C CA . TYR A 1 221 ? 4.389 11.707 -17.305 1.00 88.44 221 TYR A CA 1
ATOM 1749 C C . TYR A 1 221 ? 4.900 11.166 -18.640 1.00 88.44 221 TYR A C 1
ATOM 1751 O O . TYR A 1 221 ? 4.560 10.046 -19.041 1.00 88.44 221 TYR A O 1
ATOM 1759 N N . SER A 1 222 ? 5.742 11.932 -19.329 1.00 89.94 222 SER A N 1
ATOM 1760 C CA . SER A 1 222 ? 6.409 11.490 -20.544 1.00 89.94 222 SER A CA 1
ATOM 1761 C C . SER A 1 222 ? 7.856 11.968 -20.602 1.00 89.94 222 SER A C 1
ATOM 1763 O O . SER A 1 222 ? 8.219 12.994 -20.033 1.00 89.94 222 SER A O 1
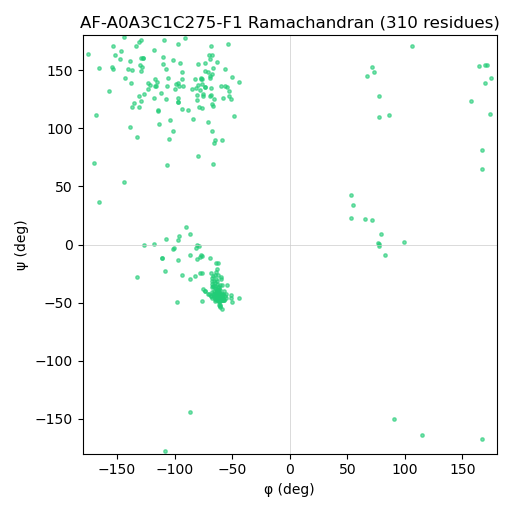ATOM 1765 N N . ALA A 1 223 ? 8.706 11.205 -21.281 1.00 89.44 223 ALA A N 1
ATOM 1766 C CA . ALA A 1 223 ? 10.080 11.594 -21.554 1.00 89.44 223 ALA A CA 1
ATOM 1767 C C . ALA A 1 223 ? 10.422 11.296 -23.009 1.00 89.44 223 ALA A C 1
ATOM 1769 O O . ALA A 1 223 ? 10.328 10.156 -23.464 1.00 89.44 223 ALA A O 1
ATOM 1770 N N . GLY A 1 224 ? 10.828 12.326 -23.745 1.00 87.62 224 GLY A N 1
ATOM 1771 C CA . GLY A 1 224 ? 11.134 12.234 -25.169 1.00 87.62 224 GLY A CA 1
ATOM 1772 C C . GLY A 1 224 ? 12.504 12.804 -25.509 1.00 87.62 224 GLY A C 1
ATOM 1773 O O . GLY A 1 224 ? 13.014 13.694 -24.828 1.00 87.62 224 GLY A O 1
ATOM 1774 N N . ALA A 1 225 ? 13.090 12.293 -26.587 1.00 83.88 225 ALA A N 1
ATOM 1775 C CA . ALA A 1 225 ? 14.209 12.920 -27.280 1.00 83.88 225 ALA A CA 1
ATOM 1776 C C . ALA A 1 225 ? 13.690 13.734 -28.481 1.00 83.88 225 ALA A C 1
ATOM 1778 O O . ALA A 1 225 ? 12.511 13.666 -28.830 1.00 83.88 225 ALA A O 1
ATOM 1779 N N . ARG A 1 226 ? 14.566 14.500 -29.147 1.00 76.44 226 ARG A N 1
ATOM 1780 C CA . ARG A 1 226 ? 14.180 15.289 -30.334 1.00 76.44 226 ARG A CA 1
ATOM 1781 C C . ARG A 1 226 ? 13.758 14.392 -31.506 1.00 76.44 226 ARG A C 1
ATOM 1783 O O . ARG A 1 226 ? 12.974 14.825 -32.349 1.00 76.44 226 ARG A O 1
ATOM 1790 N N . LYS A 1 227 ? 14.254 13.153 -31.559 1.00 72.62 227 LYS A N 1
ATOM 1791 C CA . LYS A 1 227 ? 13.830 12.111 -32.502 1.00 72.62 227 LYS A CA 1
ATOM 1792 C C . LYS A 1 227 ? 13.359 10.862 -31.756 1.00 72.62 227 LYS A C 1
ATOM 1794 O O . LYS A 1 227 ? 14.021 10.421 -30.823 1.00 72.62 227 LYS A O 1
ATOM 1799 N N . GLY A 1 228 ? 12.270 10.259 -32.233 1.00 74.81 228 GLY A N 1
ATOM 1800 C CA . GLY A 1 228 ? 11.711 9.012 -31.702 1.00 74.81 228 GLY A CA 1
ATOM 1801 C C . GLY A 1 228 ? 10.423 9.205 -30.901 1.00 74.81 228 GLY A C 1
ATOM 1802 O O . GLY A 1 228 ? 10.002 10.325 -30.618 1.00 74.81 228 GLY A O 1
ATOM 1803 N N . SER A 1 229 ? 9.775 8.090 -30.568 1.00 80.12 229 SER A N 1
ATOM 1804 C CA . SER A 1 229 ? 8.576 8.085 -29.729 1.00 80.12 229 SER A CA 1
ATOM 1805 C C . SER A 1 229 ? 8.951 8.309 -28.258 1.00 80.12 229 SER A C 1
ATOM 1807 O O . SER A 1 229 ? 9.928 7.721 -27.794 1.00 80.12 229 SER A O 1
ATOM 1809 N N . PRO A 1 230 ? 8.196 9.135 -27.511 1.00 87.00 230 PRO A N 1
ATOM 1810 C CA . PRO A 1 230 ? 8.459 9.348 -26.094 1.00 87.00 230 PRO A CA 1
ATOM 1811 C C . PRO A 1 230 ? 8.099 8.108 -25.273 1.00 87.00 230 PRO A C 1
ATOM 1813 O O . PRO A 1 230 ? 7.126 7.415 -25.583 1.00 87.00 230 PRO A O 1
ATOM 1816 N N . TYR A 1 231 ? 8.837 7.890 -24.188 1.00 91.88 231 TYR A N 1
ATOM 1817 C CA . TYR A 1 231 ? 8.447 6.961 -23.136 1.00 91.88 231 TYR A CA 1
ATO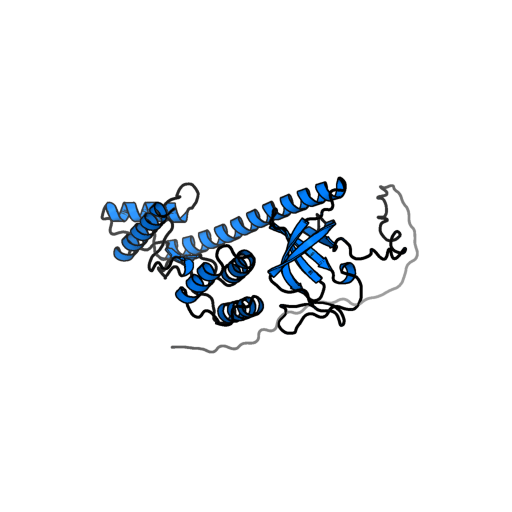M 1818 C C . TYR A 1 231 ? 7.352 7.579 -22.277 1.00 91.88 231 TYR A C 1
ATOM 1820 O O . TYR A 1 231 ? 7.381 8.783 -22.016 1.00 91.88 231 TYR A O 1
ATOM 1828 N N . ARG A 1 232 ? 6.385 6.771 -21.843 1.00 92.75 232 ARG A N 1
ATOM 1829 C CA . ARG A 1 232 ? 5.222 7.247 -21.080 1.00 92.75 232 ARG A CA 1
ATOM 1830 C C . ARG A 1 232 ? 4.992 6.432 -19.819 1.00 92.75 232 ARG A C 1
ATOM 1832 O O . ARG A 1 232 ? 5.354 5.258 -19.756 1.00 92.75 232 ARG A O 1
ATOM 1839 N N . LEU A 1 233 ? 4.347 7.055 -18.837 1.00 93.00 233 LEU A N 1
ATOM 1840 C CA . LEU A 1 233 ? 3.827 6.364 -17.661 1.00 93.00 233 LEU A CA 1
ATOM 1841 C C . LEU A 1 233 ? 2.909 5.204 -18.087 1.00 93.00 233 LEU A C 1
ATOM 1843 O O . LEU A 1 233 ? 2.095 5.350 -18.997 1.00 93.00 233 LEU A O 1
ATOM 1847 N N . GLY A 1 234 ? 3.061 4.044 -17.450 1.00 91.94 234 GLY A N 1
ATOM 1848 C CA . GLY A 1 234 ? 2.287 2.838 -17.748 1.00 91.94 234 GLY A CA 1
ATOM 1849 C C . GLY A 1 234 ? 2.731 2.075 -18.996 1.00 91.94 234 GLY A C 1
ATOM 1850 O O . GLY A 1 234 ? 2.172 1.021 -19.291 1.00 91.94 234 GLY A O 1
ATOM 1851 N N . GLN A 1 235 ? 3.739 2.555 -19.730 1.00 92.88 235 GLN A N 1
ATOM 1852 C CA . GLN A 1 235 ? 4.241 1.847 -20.902 1.00 92.88 235 GLN A CA 1
ATOM 1853 C C . GLN A 1 235 ? 4.937 0.541 -20.499 1.00 92.88 235 GLN A C 1
ATOM 1855 O O . GLN A 1 235 ? 5.861 0.544 -19.683 1.00 92.88 235 GLN A O 1
ATOM 1860 N N . SER A 1 236 ? 4.534 -0.563 -21.131 1.00 93.44 236 SER A N 1
ATOM 1861 C CA . SER A 1 236 ? 5.247 -1.839 -21.048 1.00 93.44 236 SER A CA 1
ATOM 1862 C C . SER A 1 236 ? 6.510 -1.791 -21.908 1.00 93.44 236 SER A C 1
ATOM 1864 O O . SER A 1 236 ? 6.450 -1.445 -23.089 1.00 93.44 236 SER A O 1
ATOM 1866 N N . ILE A 1 237 ? 7.642 -2.175 -21.328 1.00 94.06 237 ILE A N 1
ATOM 1867 C CA . ILE A 1 237 ? 8.949 -2.242 -21.986 1.00 94.06 237 ILE A CA 1
ATOM 1868 C C . ILE A 1 237 ? 9.697 -3.513 -21.570 1.00 94.06 237 ILE A C 1
ATOM 1870 O O . ILE A 1 237 ? 9.428 -4.095 -20.519 1.00 94.06 237 ILE A O 1
ATOM 1874 N N . GLU A 1 238 ? 10.654 -3.939 -22.388 1.00 95.38 238 GLU A N 1
ATOM 1875 C CA . GLU A 1 238 ? 11.598 -4.993 -22.017 1.00 95.38 238 GLU A CA 1
ATOM 1876 C C . GLU A 1 238 ? 12.921 -4.373 -21.580 1.00 95.38 238 GLU A C 1
ATOM 1878 O O . GLU A 1 238 ? 13.445 -3.470 -22.233 1.00 95.38 238 GLU A O 1
ATOM 1883 N N . VAL A 1 239 ? 13.458 -4.852 -20.463 1.00 95.56 239 VAL A N 1
ATOM 1884 C CA . VAL A 1 239 ? 14.700 -4.352 -19.873 1.00 95.56 239 VAL A CA 1
ATOM 1885 C C . VAL A 1 239 ? 15.662 -5.492 -19.571 1.00 95.56 239 VAL A C 1
ATOM 1887 O O . VAL A 1 239 ? 15.252 -6.611 -19.277 1.00 95.56 239 VAL A O 1
ATOM 1890 N N . GLY A 1 240 ? 16.959 -5.211 -19.644 1.00 95.31 240 GLY A N 1
ATOM 1891 C CA . GLY A 1 240 ? 18.013 -6.109 -19.184 1.00 95.31 240 GLY A CA 1
ATOM 1892 C C . GLY A 1 240 ? 18.656 -5.602 -17.895 1.00 95.31 240 GLY A C 1
ATOM 1893 O O . GLY A 1 240 ? 18.711 -4.398 -17.652 1.00 95.31 240 GLY A O 1
ATOM 1894 N N . LEU A 1 241 ? 19.160 -6.512 -17.069 1.00 96.12 241 LEU A N 1
ATOM 1895 C CA . LEU A 1 241 ? 19.858 -6.214 -15.821 1.00 96.12 241 LEU A CA 1
ATOM 1896 C C . LEU A 1 241 ? 21.283 -5.717 -16.102 1.00 96.12 241 LEU A C 1
ATOM 1898 O O . LEU A 1 241 ? 22.091 -6.445 -16.677 1.00 96.12 241 LEU A O 1
ATOM 1902 N N . ALA A 1 242 ? 21.590 -4.479 -15.710 1.00 95.19 242 ALA A N 1
ATOM 1903 C CA . ALA A 1 242 ? 22.894 -3.856 -15.942 1.00 95.19 242 ALA A CA 1
ATOM 1904 C C . ALA A 1 242 ? 23.811 -3.954 -14.719 1.00 95.19 242 ALA A C 1
ATOM 1906 O O . ALA A 1 242 ? 24.975 -4.329 -14.844 1.00 95.19 242 ALA A O 1
ATOM 1907 N N . ALA A 1 243 ? 23.290 -3.587 -13.549 1.00 95.62 243 ALA A N 1
ATOM 1908 C CA . ALA A 1 243 ? 24.034 -3.590 -12.299 1.00 95.62 243 ALA A CA 1
ATOM 1909 C C . ALA A 1 243 ? 23.090 -3.751 -11.106 1.00 95.62 243 ALA A C 1
ATOM 1911 O O . ALA A 1 243 ? 21.926 -3.346 -11.155 1.00 95.62 243 ALA A O 1
ATOM 1912 N N . VAL A 1 244 ? 23.614 -4.313 -10.020 1.00 96.69 244 VAL A N 1
ATOM 1913 C CA . VAL A 1 244 ? 22.929 -4.400 -8.731 1.00 96.69 244 VAL A CA 1
ATOM 1914 C C . VAL A 1 244 ? 23.879 -3.903 -7.653 1.00 96.69 244 VAL A C 1
ATOM 1916 O O . VAL A 1 244 ? 25.015 -4.360 -7.565 1.00 96.69 244 VAL A O 1
ATOM 1919 N N . ASP A 1 245 ? 23.410 -2.959 -6.846 1.00 95.19 245 ASP A N 1
ATOM 1920 C CA . ASP A 1 245 ? 24.112 -2.454 -5.673 1.00 95.19 245 ASP A CA 1
ATOM 1921 C C . ASP A 1 245 ? 23.322 -2.845 -4.423 1.00 95.19 245 ASP A C 1
ATOM 1923 O O . ASP A 1 245 ? 22.283 -2.258 -4.106 1.00 95.19 245 ASP A O 1
ATOM 1927 N N . GLU A 1 246 ? 23.809 -3.858 -3.709 1.00 94.00 246 GLU A N 1
ATOM 1928 C CA . GLU A 1 246 ? 23.184 -4.339 -2.476 1.00 94.00 246 GLU A CA 1
ATOM 1929 C C . GLU A 1 246 ? 23.266 -3.324 -1.330 1.00 94.00 246 GLU A C 1
ATOM 1931 O O . GLU A 1 246 ? 22.384 -3.293 -0.470 1.00 94.00 246 GLU A O 1
ATOM 1936 N N . THR A 1 247 ? 24.295 -2.471 -1.324 1.00 92.94 247 THR A N 1
ATOM 1937 C CA . THR A 1 247 ? 24.512 -1.480 -0.262 1.00 92.94 247 THR A CA 1
ATOM 1938 C C . THR A 1 247 ? 23.553 -0.309 -0.430 1.00 92.94 247 THR A C 1
ATOM 1940 O O . THR A 1 247 ? 22.866 0.080 0.514 1.00 92.94 247 THR A O 1
ATOM 1943 N N . LEU A 1 248 ? 23.465 0.228 -1.649 1.00 92.94 248 LEU A N 1
ATOM 1944 C CA . LEU A 1 248 ? 22.545 1.312 -2.004 1.00 92.94 248 LEU A CA 1
ATOM 1945 C C . LEU A 1 248 ? 21.122 0.825 -2.291 1.00 92.94 248 LEU A C 1
ATOM 1947 O O . LEU A 1 248 ? 20.240 1.641 -2.554 1.00 92.94 248 LEU A O 1
ATOM 1951 N N . LYS A 1 249 ? 20.894 -0.490 -2.243 1.00 92.94 249 LYS A N 1
ATOM 1952 C CA . LYS A 1 249 ? 19.628 -1.142 -2.571 1.00 92.94 249 LYS A CA 1
ATOM 1953 C C . LYS A 1 249 ? 19.095 -0.751 -3.960 1.00 92.94 249 LYS A C 1
ATOM 1955 O O . LYS A 1 249 ? 17.899 -0.496 -4.127 1.00 92.94 249 LYS A O 1
ATOM 1960 N N . ARG A 1 250 ? 19.980 -0.687 -4.958 1.00 93.56 250 ARG A N 1
ATOM 1961 C CA . ARG A 1 250 ? 19.661 -0.204 -6.308 1.00 93.56 250 ARG A CA 1
ATOM 1962 C C . ARG A 1 250 ? 19.810 -1.306 -7.347 1.00 93.56 250 ARG A C 1
ATOM 1964 O O . ARG A 1 250 ? 20.765 -2.073 -7.314 1.00 93.56 250 ARG A O 1
ATOM 1971 N N . VAL A 1 251 ? 18.883 -1.332 -8.297 1.00 96.00 251 VAL A N 1
ATOM 1972 C CA . VAL A 1 251 ? 18.972 -2.137 -9.516 1.00 96.00 251 VAL A CA 1
ATOM 1973 C C . VAL A 1 251 ? 18.978 -1.178 -10.697 1.00 96.00 251 VAL A C 1
ATOM 1975 O O . VAL A 1 251 ? 18.087 -0.334 -10.806 1.00 96.00 251 VAL A O 1
ATOM 1978 N N . ASP A 1 252 ? 19.983 -1.294 -11.556 1.00 96.12 252 ASP A N 1
ATOM 1979 C CA . ASP A 1 252 ? 20.087 -0.527 -12.790 1.00 96.12 252 ASP A CA 1
ATOM 1980 C C . ASP A 1 252 ? 19.783 -1.440 -13.979 1.00 96.12 252 ASP A C 1
ATOM 1982 O O . ASP A 1 252 ? 20.263 -2.576 -14.067 1.00 96.12 252 ASP A O 1
ATOM 1986 N N . PHE A 1 253 ? 18.990 -0.922 -14.907 1.00 96.12 253 PHE A N 1
ATOM 1987 C CA . PHE A 1 253 ? 18.579 -1.603 -16.121 1.00 96.12 253 PHE A CA 1
ATOM 1988 C C . PHE A 1 253 ? 19.228 -0.983 -17.364 1.00 96.12 253 PHE A C 1
ATOM 1990 O O . PHE A 1 253 ? 19.671 0.166 -17.356 1.00 96.12 253 PHE A O 1
ATOM 1997 N N . PHE A 1 254 ? 19.246 -1.739 -18.458 1.00 93.56 254 PHE A N 1
ATOM 1998 C CA . PHE A 1 254 ? 19.551 -1.259 -19.805 1.00 93.56 254 PHE A CA 1
ATOM 1999 C C . PHE A 1 254 ? 18.440 -1.674 -20.776 1.00 93.56 254 PHE A C 1
ATOM 2001 O O . PHE A 1 254 ? 17.686 -2.603 -20.491 1.00 93.56 254 PHE A O 1
ATOM 2008 N N . LEU A 1 255 ? 18.345 -1.007 -21.928 1.00 90.69 255 LEU A N 1
ATOM 2009 C CA . LEU A 1 255 ? 17.397 -1.377 -22.978 1.00 90.69 255 LEU A CA 1
ATOM 2010 C C . LEU A 1 255 ? 18.041 -2.419 -23.916 1.00 90.69 255 LEU A C 1
ATOM 2012 O O . LEU A 1 255 ? 19.043 -2.100 -24.566 1.00 90.69 255 LEU A O 1
ATOM 2016 N N . PRO A 1 256 ? 17.528 -3.662 -24.000 1.00 84.69 256 PRO A N 1
ATOM 2017 C CA . PRO A 1 256 ? 18.030 -4.654 -24.945 1.00 84.69 256 PRO A CA 1
ATOM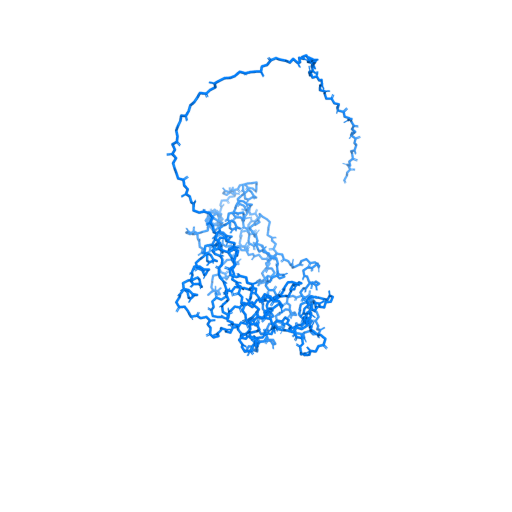 2018 C C . PRO A 1 256 ? 17.886 -4.154 -26.389 1.00 84.69 256 PRO A C 1
ATOM 2020 O O . PRO A 1 256 ? 16.868 -3.576 -26.753 1.00 84.69 256 PRO A O 1
ATOM 2023 N N . GLY A 1 257 ? 18.912 -4.351 -27.221 1.00 73.25 257 GLY A N 1
ATOM 2024 C CA . GLY A 1 257 ? 18.878 -3.956 -28.636 1.00 73.25 257 GLY A CA 1
ATOM 2025 C C . GLY A 1 257 ? 19.205 -2.485 -28.935 1.00 73.25 257 GLY A C 1
ATOM 2026 O O . GLY A 1 257 ? 19.438 -2.161 -30.097 1.00 73.25 257 GLY A O 1
ATOM 2027 N N . ALA A 1 258 ? 19.321 -1.606 -27.932 1.00 62.16 258 ALA A N 1
ATOM 2028 C CA . ALA A 1 258 ? 20.002 -0.327 -28.128 1.00 62.16 258 ALA A CA 1
ATOM 2029 C C . ALA A 1 258 ? 21.490 -0.621 -28.377 1.00 62.16 258 ALA A C 1
ATOM 2031 O O . ALA A 1 258 ? 22.136 -1.252 -27.536 1.00 62.16 258 ALA A O 1
ATOM 2032 N N . GLU A 1 259 ? 22.034 -0.234 -29.538 1.00 44.59 259 GLU A N 1
ATOM 2033 C CA . GLU A 1 259 ? 23.445 -0.46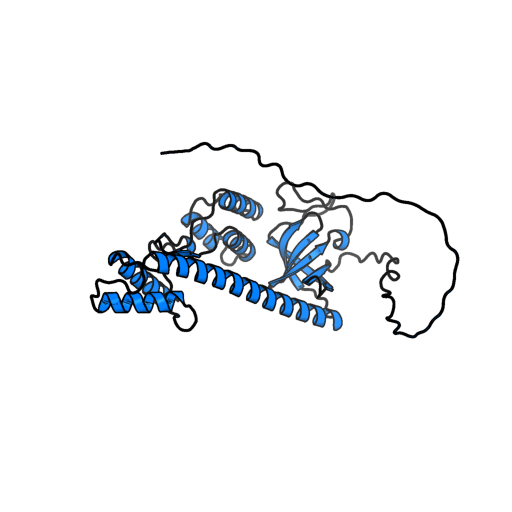0 -29.870 1.00 44.59 259 GLU A CA 1
ATOM 2034 C C . GLU A 1 259 ? 24.331 -0.006 -28.704 1.00 44.59 259 GLU A C 1
ATOM 2036 O O . GLU A 1 259 ? 24.451 1.189 -28.414 1.00 44.59 259 GLU A O 1
ATOM 2041 N N . ARG A 1 260 ? 24.961 -0.967 -28.017 1.00 42.81 260 ARG A N 1
ATOM 2042 C CA . ARG A 1 260 ? 25.956 -0.684 -26.986 1.00 42.81 260 ARG A CA 1
ATOM 2043 C C . ARG A 1 260 ? 27.141 -0.014 -27.671 1.00 42.81 260 ARG A C 1
ATOM 2045 O O . ARG A 1 260 ? 28.086 -0.694 -28.069 1.00 42.81 260 ARG A O 1
ATOM 2052 N N . ARG A 1 261 ? 27.138 1.316 -27.778 1.00 39.66 261 ARG A N 1
ATOM 2053 C CA . ARG A 1 261 ? 28.365 2.074 -28.031 1.00 39.66 261 ARG A CA 1
ATOM 2054 C C . ARG A 1 261 ? 29.251 1.890 -26.805 1.00 39.66 261 ARG A C 1
ATOM 2056 O O . ARG A 1 261 ? 29.178 2.657 -25.852 1.00 39.66 261 ARG A O 1
ATOM 2063 N N . HIS A 1 262 ? 30.045 0.820 -26.813 1.00 36.25 262 HIS A N 1
ATOM 2064 C CA . HIS A 1 262 ? 31.142 0.601 -25.883 1.00 36.25 262 HIS A CA 1
ATOM 2065 C C . HIS A 1 262 ? 32.120 1.772 -26.031 1.00 36.25 262 HIS A C 1
ATOM 2067 O O . HIS A 1 262 ? 33.043 1.749 -26.841 1.00 36.25 262 HIS A O 1
ATOM 2073 N N . GLY A 1 263 ? 31.896 2.824 -25.246 1.00 31.62 263 GLY A N 1
ATOM 2074 C CA . GLY A 1 263 ? 32.900 3.826 -24.942 1.00 31.62 263 GLY A CA 1
ATOM 2075 C C . GLY A 1 263 ? 33.974 3.154 -24.104 1.00 31.62 263 GLY A C 1
ATOM 2076 O O . GLY A 1 263 ? 33.822 2.955 -22.904 1.00 31.62 263 GLY A O 1
ATOM 2077 N N . HIS A 1 264 ? 35.043 2.747 -24.770 1.00 36.75 264 HIS A N 1
ATOM 2078 C CA . HIS A 1 264 ? 36.222 2.107 -24.211 1.00 36.75 264 HIS A CA 1
ATOM 2079 C C . HIS A 1 264 ? 36.996 3.092 -23.313 1.00 36.75 264 HIS A C 1
ATOM 2081 O O . HIS A 1 264 ? 38.060 3.548 -23.707 1.00 36.75 264 HIS A O 1
ATOM 2087 N N . ARG A 1 265 ? 36.464 3.487 -22.147 1.00 36.62 265 ARG A N 1
ATOM 2088 C CA . ARG A 1 265 ? 37.132 4.356 -21.153 1.00 36.62 265 ARG A CA 1
ATOM 2089 C C . ARG A 1 265 ? 36.335 4.404 -19.840 1.00 36.62 265 ARG A C 1
ATOM 2091 O O . ARG A 1 265 ? 35.727 5.413 -19.544 1.00 36.62 265 ARG A O 1
ATOM 2098 N N . ASP A 1 266 ? 36.310 3.310 -19.076 1.00 37.50 266 ASP A N 1
ATOM 2099 C CA . ASP A 1 266 ? 36.085 3.394 -17.614 1.00 37.50 266 ASP A CA 1
ATOM 2100 C C . ASP A 1 266 ? 36.424 2.098 -16.861 1.00 37.50 266 ASP A C 1
ATOM 2102 O O . ASP A 1 266 ? 35.809 1.714 -15.871 1.00 37.50 266 ASP A O 1
ATOM 2106 N N . ARG A 1 267 ? 37.480 1.402 -17.299 1.00 36.69 267 ARG A N 1
ATOM 2107 C CA . ARG A 1 267 ? 38.008 0.233 -16.573 1.00 36.69 267 ARG A CA 1
ATOM 2108 C C . ARG A 1 267 ? 39.092 0.596 -15.547 1.00 36.69 267 ARG A C 1
ATOM 2110 O O . ARG A 1 267 ? 39.808 -0.287 -15.091 1.00 36.69 267 ARG A O 1
ATOM 2117 N N . GLN A 1 268 ? 39.233 1.878 -15.192 1.00 34.38 268 GLN A N 1
ATOM 2118 C CA . GLN A 1 268 ? 40.337 2.363 -14.350 1.00 34.38 268 GLN A CA 1
ATOM 2119 C C . GLN A 1 268 ? 39.921 2.981 -13.005 1.00 34.38 268 GLN A C 1
ATOM 2121 O O . GLN A 1 268 ? 40.801 3.334 -12.228 1.00 34.38 268 GLN A O 1
ATOM 2126 N N . LEU A 1 269 ? 38.624 3.038 -12.675 1.00 35.56 269 LEU A N 1
ATOM 2127 C CA . LEU A 1 269 ? 38.152 3.558 -11.378 1.00 35.56 269 LEU A CA 1
ATOM 2128 C C . LEU A 1 269 ? 37.624 2.492 -10.402 1.00 35.56 269 LEU A C 1
ATOM 2130 O O . LEU A 1 269 ? 37.222 2.823 -9.292 1.00 35.56 269 LEU A O 1
ATOM 2134 N N . LEU A 1 270 ? 37.717 1.205 -10.748 1.00 39.09 270 LEU A N 1
ATOM 2135 C CA . LEU A 1 270 ? 37.445 0.092 -9.831 1.00 39.09 270 LEU A CA 1
ATOM 2136 C C . LEU A 1 270 ? 38.754 -0.583 -9.413 1.00 39.09 270 LEU A C 1
ATOM 2138 O O . LEU A 1 270 ? 39.054 -1.717 -9.780 1.00 39.09 270 LEU A O 1
ATOM 2142 N N . ARG A 1 271 ? 39.563 0.142 -8.641 1.00 32.22 271 ARG A N 1
ATOM 2143 C CA . ARG A 1 271 ? 40.644 -0.452 -7.853 1.00 32.22 271 ARG A CA 1
ATOM 2144 C C . ARG A 1 271 ? 40.559 0.122 -6.443 1.00 32.22 271 ARG A C 1
ATOM 2146 O O . ARG A 1 271 ? 41.086 1.192 -6.160 1.00 32.22 271 ARG A O 1
ATOM 2153 N N . HIS A 1 272 ? 39.843 -0.586 -5.572 1.00 34.91 272 HIS A N 1
ATOM 2154 C CA . HIS A 1 272 ? 39.926 -0.362 -4.132 1.00 34.91 272 HIS A CA 1
ATOM 2155 C C . HIS A 1 272 ? 41.391 -0.518 -3.681 1.00 34.91 272 HIS A C 1
ATOM 2157 O O . HIS A 1 272 ? 42.049 -1.474 -4.110 1.00 34.91 272 HIS A O 1
ATOM 2163 N N . PRO A 1 273 ? 41.927 0.368 -2.824 1.00 34.28 273 PRO A N 1
ATOM 2164 C CA . PRO A 1 273 ? 43.204 0.117 -2.179 1.00 34.28 273 PRO A CA 1
ATOM 2165 C C . PRO A 1 273 ? 43.034 -1.052 -1.206 1.00 34.28 273 PRO A C 1
ATOM 2167 O O . PRO A 1 273 ? 42.212 -1.004 -0.292 1.00 34.28 273 PRO A O 1
ATOM 2170 N N . SER A 1 274 ? 43.813 -2.107 -1.434 1.00 32.44 274 SER A N 1
ATOM 2171 C CA . SER A 1 274 ? 43.971 -3.236 -0.523 1.00 32.44 274 SER A CA 1
ATOM 2172 C C . SER A 1 274 ? 44.356 -2.749 0.870 1.00 32.44 274 SER A C 1
ATOM 2174 O O . SER A 1 274 ? 45.304 -1.980 1.027 1.00 32.44 274 SER A O 1
ATOM 2176 N N . ALA A 1 275 ? 43.653 -3.268 1.873 1.00 34.47 275 ALA A N 1
ATOM 2177 C CA . ALA A 1 275 ? 44.046 -3.214 3.268 1.00 34.47 275 ALA A CA 1
ATOM 2178 C C . ALA A 1 275 ? 45.496 -3.707 3.441 1.00 34.47 275 ALA A C 1
ATOM 2180 O O . ALA A 1 275 ? 45.838 -4.815 3.029 1.00 34.47 275 ALA A O 1
ATOM 2181 N N . GLY A 1 276 ? 46.336 -2.875 4.055 1.00 29.41 276 GLY A N 1
ATOM 2182 C CA . GLY A 1 276 ? 47.633 -3.251 4.608 1.00 29.41 276 GLY A CA 1
ATOM 2183 C C . GLY A 1 276 ? 47.574 -3.083 6.123 1.00 29.41 276 GLY A C 1
ATOM 2184 O O . GLY A 1 276 ? 47.357 -1.977 6.610 1.00 29.41 276 GLY A O 1
ATOM 2185 N N . ASN A 1 277 ? 47.709 -4.190 6.852 1.00 31.05 277 ASN A N 1
ATOM 2186 C CA . ASN A 1 277 ? 47.762 -4.241 8.318 1.00 31.05 277 ASN A CA 1
ATOM 2187 C C . ASN A 1 277 ? 49.241 -4.131 8.806 1.00 31.05 277 ASN A C 1
ATOM 2189 O O . ASN A 1 277 ? 50.135 -4.020 7.967 1.00 31.05 277 ASN A O 1
ATOM 2193 N N . PRO A 1 278 ? 49.563 -4.106 10.118 1.00 49.59 278 PRO A N 1
ATOM 2194 C CA . PRO A 1 278 ? 50.276 -2.994 10.746 1.00 49.59 278 PRO A CA 1
ATOM 2195 C C . PRO A 1 278 ? 51.640 -3.407 11.335 1.00 49.59 278 PRO A C 1
ATOM 2197 O O . PRO A 1 278 ? 51.917 -4.593 11.495 1.00 49.59 278 PRO A O 1
ATOM 2200 N N . ARG A 1 279 ? 52.478 -2.423 11.700 1.00 29.38 279 ARG A N 1
ATOM 2201 C CA . ARG A 1 279 ? 53.643 -2.471 12.633 1.00 29.38 279 ARG A CA 1
ATOM 2202 C C . ARG A 1 279 ? 54.479 -1.200 12.399 1.00 29.38 279 ARG A C 1
ATOM 2204 O O . ARG A 1 279 ? 54.507 -0.723 11.276 1.00 29.38 279 ARG A O 1
ATOM 2211 N N . SER A 1 280 ? 55.263 -0.607 13.294 1.00 28.31 280 SER A N 1
ATOM 2212 C CA . SER A 1 280 ? 55.402 -0.505 14.756 1.00 28.31 280 SER A CA 1
ATOM 2213 C C . SER A 1 280 ? 56.694 0.313 14.972 1.00 28.31 280 SER A C 1
ATOM 2215 O O . SER A 1 280 ? 57.657 0.053 14.255 1.00 28.31 280 SER A O 1
ATOM 2217 N N . HIS A 1 281 ? 56.730 1.188 15.990 1.00 30.06 281 HIS A N 1
ATOM 2218 C CA . HIS A 1 281 ? 57.912 1.879 16.566 1.00 30.06 281 HIS A CA 1
ATOM 2219 C C . HIS A 1 281 ? 58.583 2.990 15.730 1.00 30.06 281 HIS A C 1
ATOM 2221 O O . HIS A 1 281 ? 58.598 2.932 14.514 1.00 30.06 281 HIS A O 1
ATOM 2227 N N . ALA A 1 282 ? 59.262 4.000 16.280 1.00 28.62 282 ALA A N 1
ATOM 2228 C CA . ALA A 1 282 ? 59.268 4.738 17.548 1.00 28.62 282 ALA A CA 1
ATOM 2229 C C . ALA A 1 282 ? 60.307 5.882 17.374 1.00 28.62 282 ALA A C 1
ATOM 2231 O O . ALA A 1 282 ? 61.172 5.799 16.510 1.00 28.62 282 ALA A O 1
ATOM 2232 N N . HIS A 1 283 ? 60.258 6.877 18.265 1.00 29.73 283 HIS A N 1
ATOM 2233 C CA . HIS A 1 283 ? 61.294 7.879 18.588 1.00 29.73 283 HIS A CA 1
ATOM 2234 C C . HIS A 1 283 ? 61.432 9.204 17.787 1.00 29.73 283 HIS A C 1
ATOM 2236 O O . HIS A 1 283 ? 61.877 9.285 16.651 1.00 29.73 283 HIS A O 1
ATOM 2242 N N . LYS A 1 284 ? 61.087 10.263 18.541 1.00 28.50 284 LYS A N 1
ATOM 2243 C CA . LYS A 1 284 ? 61.484 11.694 18.556 1.00 28.50 284 LYS A CA 1
ATOM 2244 C C . LYS A 1 284 ? 63.031 11.894 18.634 1.00 28.50 284 LYS A C 1
ATOM 2246 O O . LYS A 1 284 ? 63.672 10.901 18.971 1.00 28.50 284 LYS A O 1
ATOM 2251 N N . PRO A 1 285 ? 63.637 13.117 18.509 1.00 38.75 285 PRO A N 1
ATOM 2252 C CA . PRO A 1 285 ? 63.097 14.390 19.034 1.00 38.75 285 PRO A CA 1
ATOM 2253 C C . PRO A 1 285 ? 63.470 15.755 18.378 1.00 38.75 285 PRO A C 1
ATOM 2255 O O . PRO A 1 285 ? 64.408 15.903 17.614 1.00 38.75 285 PRO A O 1
ATOM 2258 N N . MET A 1 286 ? 62.731 16.761 18.876 1.00 29.14 286 MET A N 1
ATOM 2259 C CA . MET A 1 286 ? 63.107 18.140 19.263 1.00 29.14 286 MET A CA 1
ATOM 2260 C C . MET A 1 286 ? 63.335 19.286 18.257 1.00 29.14 286 MET A C 1
ATOM 2262 O O . MET A 1 286 ? 64.183 19.248 17.382 1.00 29.14 286 MET A O 1
ATOM 2266 N N . GLY A 1 287 ? 62.622 20.386 18.554 1.00 28.81 287 GLY A N 1
ATOM 2267 C CA . GLY A 1 287 ? 62.816 21.745 18.041 1.00 28.81 287 GLY A CA 1
ATOM 2268 C C . GLY A 1 287 ? 61.616 22.660 18.357 1.00 28.81 287 GLY A C 1
ATOM 2269 O O . GLY A 1 287 ? 60.732 22.829 17.531 1.00 28.81 287 GLY A O 1
ATOM 2270 N N . LYS A 1 288 ? 61.551 23.208 19.579 1.00 28.75 288 LYS A N 1
ATOM 2271 C CA . LYS A 1 288 ? 60.731 24.380 20.002 1.00 28.75 288 LYS A CA 1
ATOM 2272 C C . LYS A 1 288 ? 61.707 25.558 20.249 1.00 28.75 288 LYS A C 1
ATOM 2274 O O . LYS A 1 288 ? 62.900 25.260 20.301 1.00 28.75 288 LYS A O 1
ATOM 2279 N N . PRO A 1 289 ? 61.294 26.810 20.574 1.00 49.22 289 PRO A N 1
ATOM 2280 C CA . PRO A 1 289 ? 59.951 27.416 20.728 1.00 49.22 289 PRO A CA 1
ATOM 2281 C C . PRO A 1 289 ? 59.818 28.734 19.906 1.00 49.22 289 PRO A C 1
ATOM 2283 O O . PRO A 1 289 ? 60.754 29.135 19.235 1.00 49.22 289 PRO A O 1
ATOM 2286 N N . ALA A 1 290 ? 58.684 29.433 19.813 1.00 32.19 290 ALA A N 1
ATOM 2287 C CA . ALA A 1 290 ? 58.070 30.336 20.802 1.00 32.19 290 ALA A CA 1
ATOM 2288 C C . ALA A 1 290 ? 56.887 31.038 20.089 1.00 32.19 290 ALA A C 1
ATOM 2290 O O . ALA A 1 290 ? 56.914 31.169 18.875 1.00 32.19 290 ALA A O 1
ATOM 2291 N N . GLY A 1 291 ? 55.822 31.536 20.707 1.00 30.22 291 GLY A N 1
ATOM 2292 C CA . GLY A 1 291 ? 55.435 31.661 22.099 1.00 30.22 291 GLY A CA 1
ATOM 2293 C C . GLY A 1 291 ? 54.202 32.575 22.177 1.00 30.22 291 GLY A C 1
ATOM 2294 O O . GLY A 1 291 ? 54.043 33.447 21.331 1.00 30.22 291 GLY A O 1
ATOM 2295 N N . LYS A 1 292 ? 53.419 32.379 23.251 1.00 32.91 292 LYS A N 1
ATOM 2296 C CA . LYS A 1 292 ? 52.446 33.309 23.864 1.00 32.91 292 LYS A CA 1
ATOM 2297 C C . LYS A 1 292 ? 51.193 33.666 23.045 1.00 32.91 292 LYS A C 1
ATOM 2299 O O . LYS A 1 292 ? 51.252 33.884 21.853 1.00 32.91 292 LYS A O 1
ATOM 2304 N N . SER A 1 293 ? 50.010 33.868 23.613 1.00 29.17 293 SER A N 1
ATOM 2305 C CA . SER A 1 293 ? 49.376 33.638 24.924 1.00 29.17 293 SER A CA 1
ATOM 2306 C C . SER A 1 293 ? 48.051 34.401 24.822 1.00 29.17 293 SER A C 1
ATOM 2308 O O . SER A 1 293 ? 48.084 35.531 24.337 1.00 29.17 293 SER A O 1
ATOM 2310 N N . GLY A 1 294 ? 46.921 33.892 25.314 1.00 30.36 294 GLY A N 1
ATOM 2311 C CA . GLY A 1 294 ? 45.746 34.769 25.410 1.00 30.36 294 GLY A CA 1
ATOM 2312 C C . GLY A 1 294 ? 44.419 34.092 25.684 1.00 30.36 294 GLY A C 1
ATOM 2313 O O . GLY A 1 294 ? 43.522 34.109 24.860 1.00 30.36 294 GLY A O 1
ATOM 2314 N N . ASN A 1 295 ? 44.336 33.499 26.863 1.00 30.92 295 ASN A N 1
ATOM 2315 C CA . ASN A 1 295 ? 43.158 32.997 27.557 1.00 30.92 295 ASN A CA 1
ATOM 2316 C C . ASN A 1 295 ? 41.931 33.950 27.528 1.00 30.92 295 ASN A C 1
ATOM 2318 O O . ASN A 1 295 ? 42.113 35.141 27.778 1.00 30.92 295 ASN A O 1
ATOM 2322 N N . LYS A 1 296 ? 40.708 33.411 27.354 1.00 32.44 296 LYS A N 1
ATOM 2323 C CA . LYS A 1 296 ? 39.529 33.556 28.255 1.00 32.44 296 LYS A CA 1
ATOM 2324 C C . LYS A 1 296 ? 38.185 33.311 27.536 1.00 32.44 296 LYS A C 1
ATOM 2326 O O . LYS A 1 296 ? 37.813 34.017 26.609 1.00 32.44 296 LYS A O 1
ATOM 2331 N N . SER A 1 297 ? 37.416 32.359 28.059 1.00 33.47 297 SER A N 1
ATOM 2332 C CA . SER A 1 297 ? 35.939 32.285 27.999 1.00 33.47 297 SER A CA 1
ATOM 2333 C C . SER A 1 297 ? 35.395 32.579 29.419 1.00 33.47 297 SER A C 1
ATOM 2335 O O . SER A 1 297 ? 36.232 32.735 30.315 1.00 33.47 297 SER A O 1
ATOM 2337 N N . PRO A 1 298 ? 34.080 32.555 29.740 1.00 48.00 298 PRO A N 1
ATOM 2338 C CA . PRO A 1 298 ? 32.838 32.603 28.942 1.00 48.00 298 PRO A CA 1
ATOM 2339 C C . PRO A 1 298 ? 31.824 33.660 29.483 1.00 48.00 298 PRO A C 1
ATOM 2341 O O . PRO A 1 298 ? 32.012 34.207 30.565 1.00 48.00 298 PRO A O 1
ATOM 2344 N N . ALA A 1 299 ? 30.696 33.908 28.802 1.00 33.59 299 ALA A N 1
ATOM 2345 C CA . ALA A 1 299 ? 29.496 34.486 29.437 1.00 33.59 299 ALA A CA 1
ATOM 2346 C C . ALA A 1 299 ? 28.218 34.146 28.648 1.00 33.59 299 ALA A C 1
ATOM 2348 O O . ALA A 1 299 ? 28.191 34.263 27.427 1.00 33.59 299 ALA A O 1
ATOM 2349 N N . GLY A 1 300 ? 27.187 33.690 29.368 1.00 34.22 300 GLY A N 1
ATOM 2350 C CA . GLY A 1 300 ? 25.904 33.214 28.840 1.00 34.22 300 GLY A CA 1
ATOM 2351 C C . GLY A 1 300 ? 24.840 34.308 28.600 1.00 34.22 300 GLY A C 1
ATOM 2352 O O . GLY A 1 300 ? 25.164 35.393 28.128 1.00 34.22 300 GLY A O 1
ATOM 2353 N N . PRO A 1 301 ? 23.547 34.017 28.841 1.00 40.66 301 PRO A N 1
ATOM 2354 C CA . PRO A 1 301 ? 22.519 33.995 27.797 1.00 40.66 301 PRO A CA 1
ATOM 2355 C C . PRO A 1 301 ? 21.630 35.250 27.765 1.00 40.66 301 PRO A C 1
ATOM 2357 O O . PRO A 1 301 ? 21.441 35.918 28.780 1.00 40.66 301 PRO A O 1
ATOM 2360 N N . LYS A 1 302 ? 20.982 35.521 26.622 1.00 35.81 302 LYS A N 1
ATOM 2361 C CA . LYS A 1 302 ? 19.891 36.507 26.520 1.00 35.81 302 LYS A CA 1
ATOM 2362 C C . LYS A 1 302 ? 18.564 35.830 26.177 1.00 35.81 302 LYS A C 1
ATOM 2364 O O . LYS A 1 302 ? 18.394 35.287 25.092 1.00 35.81 302 LYS A O 1
ATOM 2369 N N . LYS A 1 303 ? 17.630 35.905 27.128 1.00 32.81 303 LYS A N 1
ATOM 2370 C CA . LYS A 1 303 ? 16.187 35.724 26.931 1.00 32.81 303 LYS A CA 1
ATOM 2371 C C . LYS A 1 303 ? 15.605 36.997 26.304 1.00 32.81 303 LYS A C 1
ATOM 2373 O O . LYS A 1 303 ? 15.971 38.093 26.723 1.00 32.81 303 LYS A O 1
ATOM 2378 N N . SER A 1 304 ? 14.650 36.847 25.394 1.00 36.47 304 SER A N 1
ATOM 2379 C CA . SER A 1 304 ? 13.685 37.883 25.011 1.00 36.47 304 SER A CA 1
ATOM 2380 C C . SER A 1 304 ? 12.263 37.415 25.372 1.00 36.47 304 SER A C 1
ATOM 2382 O O . SER A 1 304 ? 11.974 36.220 25.272 1.00 36.47 304 SER A O 1
ATOM 2384 N N . PRO A 1 305 ? 11.378 38.312 25.844 1.00 41.47 305 PRO A N 1
ATOM 2385 C CA . PRO A 1 305 ? 9.986 37.997 26.144 1.00 41.47 305 PRO A CA 1
ATOM 2386 C C . PRO A 1 305 ? 9.098 38.305 24.930 1.00 41.47 305 PRO A C 1
ATOM 2388 O O . PRO A 1 305 ? 9.374 39.263 24.224 1.00 41.47 305 PRO A O 1
ATOM 2391 N N . HIS A 1 306 ? 8.010 37.558 24.724 1.00 37.38 306 HIS A N 1
ATOM 2392 C CA . HIS A 1 306 ? 6.708 38.139 24.367 1.00 37.38 306 HIS A CA 1
ATOM 2393 C C . HIS A 1 306 ? 5.586 37.095 24.476 1.00 37.38 306 HIS A C 1
ATOM 2395 O O . HIS A 1 306 ? 5.490 36.146 23.706 1.00 37.38 306 HIS A O 1
ATOM 2401 N N . GLN A 1 307 ? 4.724 37.313 25.470 1.00 35.31 307 GLN A N 1
ATOM 2402 C CA . GLN A 1 307 ? 3.360 36.797 25.551 1.00 35.31 307 GLN A CA 1
ATOM 2403 C C . GLN A 1 307 ? 2.442 37.616 24.631 1.00 35.31 307 GLN A C 1
ATOM 2405 O O . GLN A 1 307 ? 2.550 38.844 24.625 1.00 35.31 307 GLN A O 1
ATOM 2410 N N . ARG A 1 308 ? 1.471 36.958 23.981 1.00 34.81 308 ARG A N 1
ATOM 2411 C CA . ARG A 1 308 ? 0.012 37.248 24.024 1.00 34.81 308 ARG A CA 1
ATOM 2412 C C . ARG A 1 308 ? -0.709 36.339 23.013 1.00 34.81 308 ARG A C 1
ATOM 2414 O O . ARG A 1 308 ? -0.381 36.345 21.840 1.00 34.81 308 ARG A O 1
ATOM 2421 N N . ARG A 1 309 ? -1.514 35.397 23.516 1.00 34.12 309 ARG A N 1
ATOM 2422 C CA . ARG A 1 309 ? -2.991 35.444 23.643 1.00 34.12 309 ARG A CA 1
ATOM 2423 C C . ARG A 1 309 ? -3.727 35.190 22.321 1.00 34.12 309 ARG A C 1
ATOM 2425 O O . ARG A 1 309 ? -3.838 36.097 21.512 1.00 34.12 309 ARG A O 1
ATOM 2432 N N . TYR A 1 310 ? -4.368 34.025 22.236 1.00 36.72 310 TYR A N 1
ATOM 2433 C CA . TYR A 1 310 ? -5.686 33.884 21.621 1.00 36.72 310 TYR A CA 1
ATOM 2434 C C . TYR A 1 310 ? -6.613 33.184 22.614 1.00 36.72 310 TYR A C 1
ATOM 2436 O O . TYR A 1 310 ? -6.249 32.181 23.223 1.00 36.72 310 TYR A O 1
ATOM 2444 N N . ALA A 1 311 ? -7.772 33.798 22.820 1.00 41.41 311 ALA A N 1
ATOM 2445 C CA . ALA A 1 311 ? -8.896 33.290 23.577 1.00 41.41 311 ALA A CA 1
ATOM 2446 C C . ALA A 1 311 ? -10.132 33.480 22.701 1.00 41.41 311 ALA A C 1
ATOM 2448 O O . ALA A 1 311 ? -10.446 34.624 22.364 1.00 41.41 311 ALA A O 1
ATOM 2449 N N . LYS A 1 312 ? -10.772 32.365 22.355 1.00 40.75 312 LYS A N 1
ATOM 2450 C CA . LYS A 1 312 ? -12.212 32.073 22.300 1.00 40.75 312 LYS A CA 1
ATOM 2451 C C . LYS A 1 312 ? -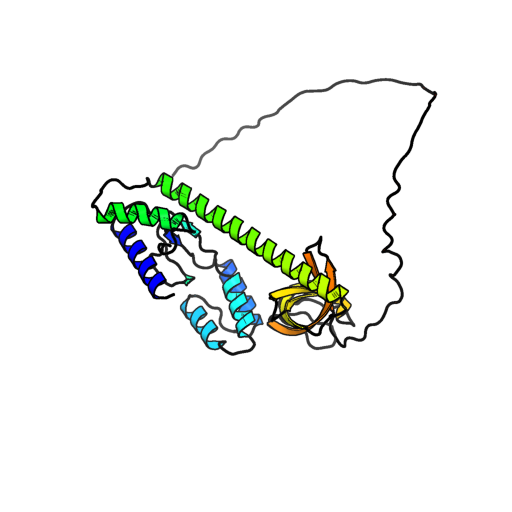12.450 30.952 21.304 1.00 40.75 312 LYS A C 1
ATOM 2453 O O . LYS A 1 312 ? -11.929 31.066 20.178 1.00 40.75 312 LYS A O 1
#

Radius of gyration: 29.47 Å; Cα contacts (8 Å, |Δi|>4): 427; chains: 1; bounding box: 88×54×66 Å

pLDDT: mean 83.23, std 22.75, range [28.31, 98.44]

Nearest PDB structures (foldseek):
  8cee-assembly1_C  TM=9.145E-01  e=1.098E-21  Bacillus subtilis subsp. subtilis str. 168
  5xgu-assembly2_B  TM=8.773E-01  e=1.314E-21  Escherichia coli DEC6A
  7dcy-assembly1_A  TM=8.562E-01  e=3.519E-17  Mycoplasmoides genitalium G37
  7did-assembly1_A  TM=8.507E-01  e=2.768E-17  Mycoplasmoides genitalium G37
  8cdv-assembly1_C  TM=9.134E-01  e=8.987E-11  Bacillus subtilis subsp. subtilis str. 168

Mean predicted aligned error: 11.66 Å

Solvent-accessible surface area (backbone atoms only — not comparable to full-atom values): 18560 Å² total; per-residue (Å²): 110,67,72,56,54,52,51,16,29,53,50,28,45,51,44,57,74,69,71,46,69,44,67,20,38,29,18,61,73,51,50,71,71,31,44,52,51,37,30,53,54,38,39,67,68,68,42,86,71,64,58,88,52,73,67,46,46,53,49,52,56,62,73,30,64,96,42,90,57,31,62,48,54,51,49,48,52,61,71,33,45,55,78,66,40,42,29,48,63,81,41,45,18,53,95,76,75,35,64,40,31,22,63,53,91,46,46,92,83,33,66,67,12,43,53,45,52,53,43,48,54,37,53,78,73,66,50,85,71,64,84,46,54,60,72,54,34,40,53,49,15,51,50,54,37,51,52,50,48,53,52,52,51,52,49,50,51,53,53,49,52,52,52,48,52,52,53,39,55,31,52,76,72,64,60,33,65,81,39,59,23,31,24,78,44,56,53,95,66,27,38,33,32,31,28,71,91,74,68,48,63,27,40,33,38,54,83,45,58,53,83,70,76,68,45,62,43,97,86,42,49,36,39,31,38,97,70,72,85,57,50,42,51,56,39,76,46,62,33,21,63,69,49,63,39,79,86,79,71,43,37,33,33,32,42,73,87,44,76,80,77,78,72,91,78,75,89,78,81,85,68,80,82,76,90,79,85,88,88,81,90,84,84,86,86,91,86,82,89,85,81,88,84,83,89,83,86,85,83,86,88,84,89,83,88,84,88,82,88,88,89,134

Secondary structure (DSSP, 8-state):
-HHHHHHHHHHHHHHHHTT----EEEBPPPPHHHHHHHHHHHHHTT--SPP-SHHHHHHHHHHHTTSTTHHHHHHHHHHTSPPPEEESS---BGGGTBSS----S-TTT-HHHHHHHHHHHHHHTT-SS-SS-HHHHHHHHHHHHHHHHHHHHHHHHHHHHHHHHHHHHHHHTT----EEEEEEEEETTEEEEEETTT--EEEEEGGGS-SSPPEE-TTSSEEE-SSSPPEETT-EEEEEEEEEETTTTEEEEE-TTS-----S--SSS--PPPP-------------------------------------

Foldseek 3Di:
DVVQQVVQQVLQVLCVVLVFFAKFWAWDFFDPVLQVQLQLQVVLVPNPDRDDAPVSLVVVLVVCPPHLLNVLNVVSVVVSGGDIFIARDQADHRVVRGGTGHRQDCVVPAVRNVLSVQQVVCVVVVNPDGPDDSVRSHVVRVVRRVVVVVVVVVVVVVLLLVLLVVLQVCVVVVVFDFFKWFQNFADQQATWTQGPPSRHTAGAGPVQQDDDRWDADPSRAWIDDPDDDIDGGSDIATWTWDDGDSVVSHTYTHHPPHPPPPPVPDPPPPDDPDDDDDDDDDDDDDDDDDDDDDDDDDDDDDDDDDDDDDDD

Sequence (312 aa):
EECMLAANQAVAQKVFAARIPGIYRVHDEPSDDQWARMADELRALGHRTAPEDAQDLNRIVRSVFGKPEQYMVTLTLLRNMKRATYEAESRPHFGLGFTHYAHFTSPIRRYPDLVLHRILVGIEEGRRTPAYSAAEIEKLAIHCSDTERESSELESQSIQIKRIRYFATLLEKGETGPFKGTVISLNPKGLIVELADSLQQGMLPYSALGGERYFVSDDGYSAGARKGSPYRLGQSIEVGLAAVDETLKRVDFFLPGAERRHGHRDRQLLRHPSAGNPRSHAHKPMGKPAGKSGNKSPAGPKKSPHQRRYAK